Protein AF-A0A520YMY2-F1 (afdb_monomer_lite)

Foldseek 3Di:
DDLVVLVPDDLVVLLVLLVVLVNPPSVVDDSVRSSVSSCCSVVPPPPPPPPDPPPPPVVVVVVVPPDDDDDDDDDDDDDDDDDDDDDDDDDDDDDDDDDDDDDDDDDDDDPDDDPDDDDDDDDDDDDDDDDDDDDDPDPDPPPDPDPDPPPPPDPPVPPPQLDLVVLVVCLVVVVLVVSLVSLVVVCVVVVPDPVSVVVNVVSVVVNVVVVVVVD

Structure (mmCIF, N/CA/C/O backbone):
data_AF-A0A520YMY2-F1
#
_entry.id   AF-A0A520YMY2-F1
#
loop_
_atom_site.group_PDB
_atom_site.id
_atom_site.type_symbol
_atom_site.label_atom_id
_atom_site.label_alt_id
_atom_site.label_comp_id
_atom_site.label_asym_id
_atom_site.label_entity_id
_atom_site.label_seq_id
_atom_site.pdbx_PDB_ins_code
_atom_site.Cartn_x
_atom_site.Cartn_y
_atom_site.Cartn_z
_atom_site.occupancy
_atom_site.B_iso_or_equiv
_atom_site.auth_seq_id
_atom_site.auth_comp_id
_atom_site.auth_asym_id
_atom_site.auth_atom_id
_atom_site.pdbx_PDB_model_num
ATOM 1 N N . MET A 1 1 ? 9.957 -26.707 0.581 1.00 81.94 1 MET A N 1
ATOM 2 C CA . MET A 1 1 ? 11.246 -26.220 1.125 1.00 81.94 1 MET A CA 1
ATOM 3 C C . MET A 1 1 ? 10.980 -24.958 1.937 1.00 81.94 1 MET A C 1
ATOM 5 O O . MET A 1 1 ? 10.188 -24.142 1.475 1.00 81.94 1 MET A O 1
ATOM 9 N N . ASP A 1 2 ? 11.574 -24.811 3.124 1.00 88.75 2 ASP A N 1
ATOM 10 C CA . ASP A 1 2 ? 11.245 -23.709 4.043 1.00 88.75 2 ASP A CA 1
ATOM 11 C C . ASP A 1 2 ? 11.920 -22.392 3.657 1.00 88.75 2 ASP A C 1
ATOM 13 O O . ASP A 1 2 ? 13.110 -22.348 3.341 1.00 88.75 2 ASP A O 1
ATOM 17 N N . LEU A 1 3 ? 11.162 -21.297 3.734 1.00 90.62 3 LEU A N 1
ATOM 18 C CA . LEU A 1 3 ? 11.614 -19.966 3.330 1.00 90.62 3 LEU A CA 1
ATOM 19 C C . LEU A 1 3 ? 12.803 -19.474 4.170 1.00 90.62 3 LEU A C 1
ATOM 21 O O . LEU A 1 3 ? 13.759 -18.924 3.632 1.00 90.62 3 LEU A O 1
ATOM 25 N N . THR A 1 4 ? 12.785 -19.736 5.477 1.00 92.75 4 THR A N 1
ATOM 26 C CA . THR A 1 4 ? 13.877 -19.378 6.394 1.00 92.75 4 THR A CA 1
ATOM 27 C C . THR A 1 4 ? 15.194 -20.038 5.995 1.00 92.75 4 THR A C 1
ATOM 29 O O . THR A 1 4 ? 16.247 -19.413 6.071 1.00 92.75 4 THR A O 1
ATOM 32 N N . ARG A 1 5 ? 15.145 -21.285 5.503 1.00 92.69 5 ARG A N 1
ATOM 33 C CA . ARG A 1 5 ? 16.338 -21.986 5.019 1.00 92.69 5 ARG A CA 1
ATOM 34 C C . ARG A 1 5 ? 16.906 -21.304 3.775 1.00 92.69 5 ARG A C 1
ATOM 36 O O . ARG A 1 5 ? 18.112 -21.122 3.704 1.00 92.69 5 ARG A O 1
ATOM 43 N N . LEU A 1 6 ? 16.050 -20.872 2.847 1.00 94.00 6 LEU A N 1
ATOM 44 C CA . LEU A 1 6 ? 16.469 -20.173 1.626 1.00 94.00 6 LEU A CA 1
ATOM 45 C C . LEU A 1 6 ? 17.126 -18.813 1.910 1.00 94.00 6 LEU A C 1
ATOM 47 O O . LEU A 1 6 ? 18.092 -18.453 1.246 1.00 94.00 6 LEU A O 1
ATOM 51 N N . TYR A 1 7 ? 16.654 -18.072 2.916 1.00 94.12 7 TYR A N 1
ATOM 52 C CA . TYR A 1 7 ? 17.266 -16.791 3.301 1.00 94.12 7 TYR A CA 1
ATOM 53 C C . TYR A 1 7 ? 18.618 -16.928 4.005 1.00 94.12 7 TYR A C 1
ATOM 55 O O . TYR A 1 7 ? 19.399 -15.972 4.000 1.00 94.12 7 TYR A O 1
ATOM 63 N N . ASN A 1 8 ? 18.908 -18.100 4.567 1.00 96.75 8 ASN A N 1
ATOM 64 C CA . ASN A 1 8 ? 20.193 -18.389 5.195 1.00 96.75 8 ASN A CA 1
ATOM 65 C C . ASN A 1 8 ? 21.246 -18.882 4.194 1.00 96.75 8 ASN A C 1
ATOM 67 O O . ASN A 1 8 ? 22.428 -18.869 4.521 1.00 96.75 8 ASN A O 1
ATOM 71 N N . LEU A 1 9 ? 20.836 -19.285 2.986 1.00 95.25 9 LEU A N 1
ATOM 72 C CA . LEU A 1 9 ? 21.757 -19.683 1.926 1.00 95.25 9 LEU A CA 1
ATOM 73 C C . LEU A 1 9 ? 22.407 -18.464 1.268 1.00 95.25 9 LEU A C 1
ATOM 75 O O . LEU A 1 9 ? 21.791 -17.403 1.071 1.00 95.25 9 LEU A O 1
ATOM 79 N N . THR A 1 10 ? 23.666 -18.646 0.893 1.00 97.19 10 THR A N 1
ATOM 80 C CA . THR A 1 10 ? 24.413 -17.708 0.062 1.00 97.19 10 THR A CA 1
ATOM 81 C C . THR A 1 10 ? 23.901 -17.748 -1.383 1.00 97.19 10 THR A C 1
ATOM 83 O O . THR A 1 10 ? 23.257 -18.700 -1.822 1.00 97.19 10 THR A O 1
ATOM 86 N N . THR A 1 11 ? 24.161 -16.691 -2.156 1.00 96.19 11 THR A N 1
ATOM 87 C CA . THR A 1 11 ? 23.771 -16.638 -3.576 1.00 96.19 11 THR A CA 1
ATOM 88 C C . THR A 1 11 ? 24.289 -17.820 -4.413 1.00 96.19 11 THR A C 1
ATOM 90 O O . THR A 1 11 ? 23.487 -18.338 -5.186 1.00 96.19 11 THR A O 1
ATOM 93 N N . PRO A 1 12 ? 25.556 -18.281 -4.305 1.00 97.38 12 PRO A N 1
ATOM 94 C CA . PRO A 1 12 ? 25.999 -19.461 -5.053 1.00 97.38 12 PRO A CA 1
ATOM 95 C C . PRO A 1 12 ? 25.247 -20.737 -4.647 1.00 97.38 12 PRO A C 1
ATOM 97 O O . PRO A 1 12 ? 24.781 -21.452 -5.525 1.00 97.38 12 PRO A O 1
ATOM 100 N N . GLU A 1 13 ? 25.013 -20.968 -3.353 1.00 97.12 13 GLU A N 1
ATOM 101 C CA . GLU A 1 13 ? 24.248 -22.137 -2.882 1.00 97.12 13 GLU A CA 1
ATOM 102 C C . GLU A 1 13 ? 22.791 -22.119 -3.374 1.00 97.12 13 GLU A C 1
ATOM 104 O O . GLU A 1 13 ? 22.209 -23.160 -3.667 1.00 97.12 13 GLU A O 1
ATOM 109 N N . LEU A 1 14 ? 22.186 -20.932 -3.503 1.00 97.50 14 LEU A N 1
ATOM 110 C CA . LEU A 1 14 ? 20.859 -20.792 -4.107 1.00 97.50 14 LEU A CA 1
ATOM 111 C C . LEU A 1 14 ? 20.860 -21.167 -5.593 1.00 97.50 14 LEU A C 1
ATOM 113 O O . LEU A 1 14 ? 19.874 -21.723 -6.065 1.00 97.50 14 LEU A O 1
ATOM 117 N N . ARG A 1 15 ? 21.932 -20.876 -6.336 1.00 97.50 15 ARG A N 1
ATOM 118 C CA . ARG A 1 15 ? 22.035 -21.267 -7.751 1.00 97.50 15 ARG A CA 1
ATOM 119 C C . ARG A 1 15 ? 22.159 -22.775 -7.895 1.00 97.50 15 ARG A C 1
ATOM 121 O O . ARG A 1 15 ? 21.402 -23.348 -8.667 1.00 97.50 15 ARG A O 1
ATOM 128 N N . GLU A 1 16 ? 23.016 -23.405 -7.094 1.00 97.19 16 GLU A N 1
ATOM 129 C CA . GLU A 1 16 ? 23.151 -24.866 -7.061 1.00 97.19 16 GLU A CA 1
ATOM 130 C C . GLU A 1 16 ? 21.811 -25.541 -6.740 1.00 97.19 16 GLU A C 1
ATOM 132 O O . GLU A 1 16 ? 21.407 -26.499 -7.400 1.00 97.19 16 GLU A O 1
ATOM 137 N N . GLU A 1 17 ? 21.070 -25.008 -5.765 1.00 95.56 17 GLU A N 1
ATOM 138 C CA . GLU A 1 17 ? 19.761 -25.548 -5.398 1.00 95.56 17 GLU A CA 1
ATOM 139 C C . GLU A 1 17 ? 18.701 -25.315 -6.489 1.00 95.56 17 GLU A C 1
ATOM 141 O O . GLU A 1 17 ? 17.837 -26.166 -6.705 1.00 95.56 17 GLU A O 1
ATOM 146 N N . ALA A 1 18 ? 18.762 -24.188 -7.199 1.00 96.19 18 ALA A N 1
ATOM 147 C CA . ALA A 1 18 ? 17.887 -23.897 -8.330 1.00 96.19 18 ALA A CA 1
ATOM 148 C C . ALA A 1 18 ? 18.182 -24.820 -9.529 1.00 96.19 18 ALA A C 1
ATOM 150 O O . ALA A 1 18 ? 17.253 -25.408 -10.086 1.00 96.19 18 ALA A O 1
ATOM 151 N N . GLU A 1 19 ? 19.455 -25.035 -9.865 1.00 96.62 19 GLU A N 1
ATOM 152 C CA . GLU A 1 19 ? 19.902 -25.962 -10.915 1.00 96.62 19 GLU A CA 1
ATOM 153 C C . GLU A 1 19 ? 19.510 -27.406 -10.592 1.00 96.62 19 GLU A C 1
ATOM 155 O O . GLU A 1 19 ? 18.984 -28.119 -11.447 1.00 96.62 19 GLU A O 1
ATOM 160 N N . ARG A 1 20 ? 19.644 -27.822 -9.324 1.00 95.69 20 ARG A N 1
ATOM 161 C CA . ARG A 1 20 ? 19.182 -29.134 -8.841 1.00 95.69 20 ARG A CA 1
ATOM 162 C C . ARG A 1 20 ? 17.682 -29.352 -9.065 1.00 95.69 20 ARG A C 1
ATOM 164 O O . ARG A 1 20 ? 17.236 -30.492 -9.189 1.00 95.69 20 ARG A O 1
ATOM 171 N N . LEU A 1 21 ? 16.902 -28.273 -9.099 1.00 94.75 21 LEU A N 1
ATOM 172 C CA . LEU A 1 21 ? 15.460 -28.283 -9.351 1.00 94.75 21 LEU A CA 1
ATOM 173 C C . LEU A 1 21 ? 15.097 -28.056 -10.832 1.00 94.75 21 LEU A C 1
ATOM 175 O O . LEU A 1 21 ? 13.908 -28.063 -11.170 1.00 94.75 21 LEU A O 1
ATOM 179 N N . GLY A 1 22 ? 16.093 -27.897 -11.710 1.00 95.38 22 GLY A N 1
ATOM 180 C CA . GLY A 1 22 ? 15.916 -27.667 -13.144 1.00 95.38 22 GLY A CA 1
ATOM 181 C C . GLY A 1 22 ? 15.490 -26.240 -13.487 1.00 95.38 22 GLY A C 1
ATOM 182 O O . GLY A 1 22 ? 14.675 -26.049 -14.384 1.00 95.38 22 GLY A O 1
ATOM 183 N N . VAL A 1 23 ? 15.952 -25.249 -12.722 1.00 95.19 23 VAL A N 1
ATOM 184 C CA . VAL A 1 23 ? 15.801 -23.830 -13.061 1.00 95.19 23 VAL A CA 1
ATOM 185 C C . VAL A 1 23 ? 17.007 -23.404 -13.895 1.00 95.19 23 VAL A C 1
ATOM 187 O O . VAL A 1 23 ? 18.131 -23.436 -13.399 1.00 95.19 23 VAL A O 1
ATOM 190 N N . ASP A 1 24 ? 16.763 -22.989 -15.136 1.00 95.38 24 ASP A N 1
ATOM 191 C CA . ASP A 1 24 ? 17.789 -22.463 -16.041 1.00 95.38 24 ASP A CA 1
ATOM 192 C C . ASP A 1 24 ? 18.066 -20.964 -15.785 1.00 95.38 24 ASP A C 1
ATOM 194 O O . ASP A 1 24 ? 17.341 -20.294 -15.045 1.00 95.38 24 ASP A O 1
ATOM 198 N N . ASP A 1 25 ? 19.131 -20.424 -16.387 1.00 94.94 25 ASP A N 1
ATOM 199 C CA . ASP A 1 25 ? 19.518 -19.001 -16.329 1.00 94.94 25 ASP A CA 1
ATOM 200 C C . ASP A 1 25 ? 19.742 -18.421 -14.913 1.00 94.94 25 ASP A C 1
ATOM 202 O O . ASP A 1 25 ? 19.597 -17.218 -14.667 1.00 94.94 25 ASP A O 1
ATOM 206 N N . THR A 1 26 ? 20.178 -19.253 -13.963 1.00 96.75 26 THR A N 1
ATOM 207 C CA . THR A 1 26 ? 20.391 -18.879 -12.548 1.00 96.75 26 THR A CA 1
ATOM 208 C C . THR A 1 26 ? 21.383 -17.723 -12.337 1.00 96.75 26 THR A C 1
ATOM 210 O O . THR A 1 26 ? 21.317 -17.008 -11.330 1.00 96.75 26 THR A O 1
ATOM 213 N N . TYR A 1 27 ? 22.296 -17.491 -13.286 1.00 95.94 27 TYR A N 1
ATOM 214 C CA . TYR A 1 27 ? 23.297 -16.421 -13.230 1.00 95.94 27 TYR A CA 1
ATOM 215 C C . TYR A 1 27 ? 22.741 -15.035 -13.564 1.00 95.94 27 TYR A C 1
ATOM 217 O O . TYR A 1 27 ? 23.259 -14.045 -13.044 1.00 95.94 27 TYR A O 1
ATOM 225 N N . ALA A 1 28 ? 21.681 -14.961 -14.370 1.00 96.25 28 ALA A N 1
ATOM 226 C CA . ALA A 1 28 ? 20.996 -13.712 -14.696 1.00 96.25 28 ALA A CA 1
ATOM 227 C C . ALA A 1 28 ? 19.960 -13.316 -13.627 1.00 96.25 28 ALA A C 1
ATOM 229 O O . ALA A 1 28 ? 19.471 -12.186 -13.613 1.00 96.25 28 ALA A O 1
ATOM 230 N N . MET A 1 29 ? 19.625 -14.236 -12.717 1.00 95.81 29 MET A N 1
ATOM 231 C CA . MET A 1 29 ? 18.622 -14.019 -11.681 1.00 95.81 29 MET A CA 1
ATOM 232 C C . MET A 1 29 ? 19.201 -13.328 -10.443 1.00 95.81 29 MET A C 1
ATOM 234 O O . MET A 1 29 ? 20.260 -13.678 -9.916 1.00 95.81 29 MET A O 1
ATOM 238 N N . SER A 1 30 ? 18.442 -12.370 -9.916 1.00 97.12 30 SER A N 1
ATOM 239 C CA . SER A 1 30 ? 18.678 -11.803 -8.590 1.00 97.12 30 SER A CA 1
ATOM 240 C C . SER A 1 30 ? 18.388 -12.831 -7.490 1.00 97.12 30 SER A C 1
ATOM 242 O O . SER A 1 30 ? 17.607 -13.768 -7.663 1.00 97.12 30 SER A O 1
ATOM 244 N N . ARG A 1 31 ? 18.958 -12.623 -6.297 1.00 96.62 31 ARG A N 1
ATOM 245 C CA . ARG A 1 31 ? 18.747 -13.505 -5.134 1.00 96.62 31 ARG A CA 1
ATOM 246 C C . ARG A 1 31 ? 17.262 -13.731 -4.819 1.00 96.62 31 ARG A C 1
ATOM 248 O O . ARG A 1 31 ? 16.862 -14.852 -4.525 1.00 96.62 31 ARG A O 1
ATOM 255 N N . GLY A 1 32 ? 16.443 -12.681 -4.905 1.00 96.19 32 GLY A N 1
ATOM 256 C CA . GLY A 1 32 ? 14.998 -12.782 -4.684 1.00 96.19 32 GLY A CA 1
ATOM 257 C C . GLY A 1 32 ? 14.296 -13.651 -5.732 1.00 96.19 32 GLY A C 1
ATOM 258 O O . GLY A 1 32 ? 13.438 -14.459 -5.379 1.00 96.19 32 GLY A O 1
ATOM 259 N N . GLN A 1 33 ? 14.702 -13.542 -7.001 1.00 96.88 33 GLN A N 1
ATOM 260 C CA . GLN A 1 33 ? 14.179 -14.375 -8.090 1.00 96.88 33 GLN A CA 1
ATOM 261 C C . GLN A 1 33 ? 14.557 -15.849 -7.910 1.00 96.88 33 GLN A C 1
ATOM 263 O O . GLN A 1 33 ? 13.692 -16.705 -8.075 1.00 96.88 33 GLN A O 1
ATOM 268 N N . LEU A 1 34 ? 15.790 -16.144 -7.482 1.00 97.06 34 LEU A N 1
ATOM 269 C CA . LEU A 1 34 ? 16.224 -17.513 -7.175 1.00 97.06 34 LEU A CA 1
ATOM 270 C C . LEU A 1 34 ? 15.380 -18.138 -6.057 1.00 97.06 34 LEU A C 1
ATOM 272 O O . LEU A 1 34 ? 14.842 -19.229 -6.226 1.00 97.06 34 LEU A O 1
ATOM 276 N N . ILE A 1 35 ? 15.183 -17.424 -4.942 1.00 95.94 35 ILE A N 1
ATOM 277 C CA . ILE A 1 35 ? 14.341 -17.893 -3.826 1.00 95.94 35 ILE A CA 1
ATOM 278 C C . ILE A 1 35 ? 12.913 -18.181 -4.308 1.00 95.94 35 ILE A C 1
ATOM 280 O O . ILE A 1 35 ? 12.321 -19.200 -3.943 1.00 95.94 35 ILE A O 1
ATOM 284 N N . HIS A 1 36 ? 12.360 -17.304 -5.147 1.00 94.81 36 HIS A N 1
ATOM 285 C CA . HIS A 1 36 ? 11.023 -17.478 -5.704 1.00 94.81 36 HIS A CA 1
ATOM 286 C C . HIS A 1 36 ? 10.932 -18.692 -6.645 1.00 94.81 36 HIS A C 1
ATOM 288 O O . HIS A 1 36 ? 9.997 -19.489 -6.528 1.00 94.81 36 HIS A O 1
ATOM 294 N N . ALA A 1 37 ? 11.900 -18.865 -7.548 1.00 94.81 37 ALA A N 1
ATOM 295 C CA . ALA A 1 37 ? 11.953 -19.981 -8.491 1.00 94.81 37 ALA A CA 1
ATOM 296 C C . ALA A 1 37 ? 12.087 -21.330 -7.765 1.00 94.81 37 ALA A C 1
ATOM 298 O O . ALA A 1 37 ? 11.287 -22.239 -7.997 1.00 94.81 37 ALA A O 1
ATOM 299 N N . ILE A 1 38 ? 13.011 -21.420 -6.801 1.00 94.69 38 ILE A N 1
ATOM 300 C CA . ILE A 1 38 ? 13.210 -22.604 -5.953 1.00 94.69 38 ILE A CA 1
ATOM 301 C C . ILE A 1 38 ? 11.929 -22.939 -5.194 1.00 94.69 38 ILE A C 1
ATOM 303 O O . ILE A 1 38 ? 11.497 -24.089 -5.184 1.00 94.69 38 ILE A O 1
ATOM 307 N N . ARG A 1 39 ? 11.276 -21.944 -4.581 1.00 93.56 39 ARG A N 1
ATOM 308 C CA . ARG A 1 39 ? 10.027 -22.161 -3.840 1.00 93.56 39 ARG A CA 1
ATOM 309 C C . ARG A 1 39 ? 8.902 -22.657 -4.745 1.00 93.56 39 ARG A C 1
ATOM 311 O O . ARG A 1 39 ? 8.177 -23.566 -4.349 1.00 93.56 39 ARG A O 1
ATOM 318 N N . SER A 1 40 ? 8.769 -22.082 -5.938 1.00 91.38 40 SER A N 1
ATOM 319 C CA . SER A 1 40 ? 7.739 -22.468 -6.910 1.00 91.38 40 SER A CA 1
ATOM 320 C C . SER A 1 40 ? 7.934 -23.914 -7.374 1.00 91.38 40 SER A C 1
ATOM 322 O O . SER A 1 40 ? 6.975 -24.677 -7.450 1.00 91.38 40 SER A O 1
ATOM 324 N N . ARG A 1 41 ? 9.189 -24.322 -7.601 1.00 90.94 41 ARG A N 1
ATOM 325 C CA . ARG A 1 41 ? 9.537 -25.667 -8.070 1.00 90.94 41 ARG A CA 1
ATOM 326 C C . ARG A 1 41 ? 9.503 -26.721 -6.959 1.00 90.94 41 ARG A C 1
ATOM 328 O O . ARG A 1 41 ? 8.938 -27.793 -7.142 1.00 90.94 41 ARG A O 1
ATOM 335 N N . ALA A 1 42 ? 10.030 -26.402 -5.776 1.00 86.75 42 ALA A N 1
ATOM 336 C CA . ALA A 1 42 ? 10.019 -27.282 -4.605 1.00 86.75 42 ALA A CA 1
ATOM 337 C C . ALA A 1 42 ? 8.642 -27.385 -3.926 1.00 86.75 42 ALA A C 1
ATOM 339 O O . ALA A 1 42 ? 8.428 -28.269 -3.098 1.00 86.75 42 ALA A O 1
ATOM 340 N N . GLY A 1 43 ? 7.728 -26.457 -4.222 1.00 77.25 43 GLY A N 1
ATOM 341 C CA . GLY A 1 43 ? 6.353 -26.447 -3.727 1.00 77.25 43 GLY A CA 1
ATOM 342 C C . GLY A 1 43 ? 5.416 -27.415 -4.449 1.00 77.25 43 GLY A C 1
ATOM 343 O O . GLY A 1 43 ? 4.253 -27.490 -4.067 1.00 77.25 43 GLY A O 1
ATOM 344 N N . GLY A 1 44 ? 5.888 -28.139 -5.473 1.00 61.59 44 GLY A N 1
ATOM 345 C CA . GLY A 1 44 ? 5.087 -29.151 -6.164 1.00 61.59 44 GLY A CA 1
ATOM 346 C C . GLY A 1 44 ? 3.830 -28.590 -6.82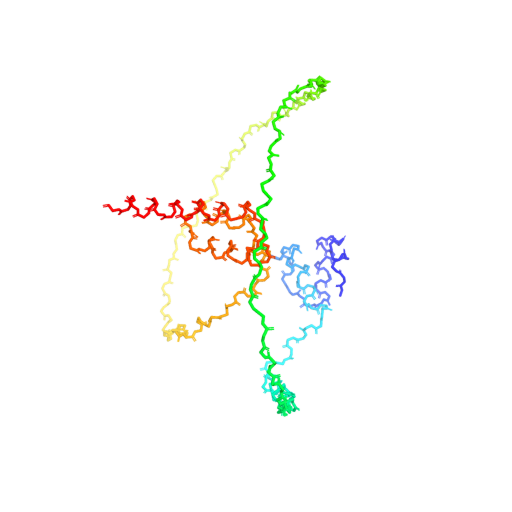6 1.00 61.59 44 GLY A C 1
ATOM 347 O O . GLY A 1 44 ? 2.881 -29.334 -7.055 1.00 61.59 44 GLY A O 1
ATOM 348 N N . GLN A 1 45 ? 3.796 -27.290 -7.141 1.00 53.97 45 GLN A N 1
ATOM 349 C CA . GLN A 1 45 ? 2.768 -26.761 -8.024 1.00 53.97 45 GLN A CA 1
ATOM 350 C C . GLN A 1 45 ? 3.184 -27.106 -9.454 1.00 53.97 45 GLN A C 1
ATOM 352 O O . GLN A 1 45 ? 3.611 -26.254 -10.229 1.00 53.97 45 GLN A O 1
ATOM 357 N N . GLU A 1 46 ? 3.118 -28.402 -9.764 1.00 50.69 46 GLU A N 1
ATOM 358 C CA . GLU A 1 46 ? 3.035 -28.882 -11.130 1.00 50.69 46 GLU A CA 1
ATOM 359 C C . GLU A 1 46 ? 1.952 -28.049 -11.813 1.00 50.69 46 GLU A C 1
ATOM 361 O O . GLU A 1 46 ? 0.758 -28.154 -11.537 1.00 50.69 46 GLU A O 1
ATOM 366 N N . THR A 1 47 ? 2.372 -27.184 -12.724 1.00 52.44 47 THR A N 1
ATOM 367 C CA . THR A 1 47 ? 1.507 -26.620 -13.752 1.00 52.44 47 THR A CA 1
ATOM 368 C C . THR A 1 47 ? 1.183 -27.687 -14.804 1.00 52.44 47 THR A C 1
ATOM 370 O O . THR A 1 47 ? 1.088 -27.373 -15.986 1.00 52.44 47 THR A O 1
ATOM 373 N N . ASP A 1 48 ? 1.017 -28.946 -14.393 1.00 45.91 48 ASP A N 1
ATOM 374 C CA . ASP A 1 48 ? 0.400 -29.989 -15.195 1.00 45.91 48 ASP A CA 1
ATOM 375 C C . ASP A 1 48 ? -1.108 -29.890 -14.993 1.00 45.91 48 ASP A C 1
ATOM 377 O O . ASP A 1 48 ? -1.657 -30.207 -13.940 1.00 45.91 48 ASP A O 1
ATOM 381 N N . GLY A 1 49 ? -1.801 -29.393 -16.014 1.00 47.28 49 GLY A N 1
ATOM 382 C CA . GLY A 1 49 ? -3.259 -29.433 -16.036 1.00 47.28 49 GLY A CA 1
ATOM 383 C C . GLY A 1 49 ? -3.940 -28.165 -16.519 1.00 47.28 49 GLY A C 1
ATOM 384 O O . GLY A 1 49 ? -4.937 -27.737 -15.936 1.00 47.28 49 GLY A O 1
ATOM 385 N N . PHE A 1 50 ? -3.506 -27.627 -17.659 1.00 49.31 50 PHE A N 1
ATOM 386 C CA . PHE A 1 50 ? -4.285 -26.674 -18.464 1.00 49.31 50 PHE A CA 1
ATOM 387 C C . PHE A 1 50 ? -5.653 -27.241 -18.949 1.00 49.31 50 PHE A C 1
ATOM 389 O O . PHE A 1 50 ? -6.360 -26.579 -19.700 1.00 49.31 50 PHE A O 1
ATOM 396 N N . LEU A 1 51 ? -6.075 -28.436 -18.498 1.00 51.97 51 LEU A N 1
ATOM 397 C CA . LEU A 1 51 ? -7.351 -29.093 -18.829 1.00 51.97 51 LEU A CA 1
ATOM 398 C C . LEU A 1 51 ? -8.245 -29.479 -17.622 1.00 51.97 51 LEU A C 1
ATOM 400 O O . LEU A 1 51 ? -9.268 -30.128 -17.813 1.00 51.97 51 LEU A O 1
ATOM 404 N N . GLY A 1 52 ? -7.928 -29.089 -16.379 1.00 43.66 52 GLY A N 1
ATOM 405 C CA . GLY A 1 52 ? -8.691 -29.534 -15.189 1.00 43.66 52 GLY A CA 1
ATOM 406 C C . GLY A 1 52 ? -9.841 -28.628 -14.709 1.00 43.66 52 GLY A C 1
ATOM 407 O O . GLY A 1 52 ? -10.624 -29.019 -13.844 1.00 43.66 52 GLY A O 1
ATOM 408 N N . LYS A 1 53 ? -9.971 -27.400 -15.227 1.00 52.78 53 LYS A N 1
ATOM 409 C CA . LYS A 1 53 ? -10.797 -26.345 -14.594 1.00 52.78 53 LYS A CA 1
ATOM 410 C C . LYS A 1 53 ? -12.301 -26.363 -14.905 1.00 52.78 53 LYS A C 1
ATOM 412 O O . LYS A 1 53 ? -13.010 -25.483 -14.428 1.00 52.78 53 LYS A O 1
ATOM 417 N N . VAL A 1 54 ? -12.827 -27.348 -15.635 1.00 51.62 54 VAL A N 1
ATOM 418 C CA . VAL A 1 54 ? -14.253 -27.333 -16.035 1.00 51.62 54 VAL A CA 1
ATOM 419 C C . VAL A 1 54 ? -15.166 -28.166 -15.117 1.00 51.62 54 VAL A C 1
ATOM 421 O O . VAL A 1 54 ? -16.362 -27.904 -15.063 1.00 51.62 54 VAL A O 1
ATOM 424 N N . LEU A 1 55 ? -14.648 -29.094 -14.300 1.00 51.75 55 LEU A N 1
ATOM 425 C CA . LEU A 1 55 ? -15.500 -29.944 -13.439 1.00 51.75 55 LEU A CA 1
ATOM 426 C C . LEU A 1 55 ? -15.610 -29.508 -11.962 1.00 51.75 55 LEU A C 1
ATOM 428 O O . LEU A 1 55 ? -16.281 -30.173 -11.175 1.00 51.75 55 LEU A O 1
ATOM 432 N N . GLY A 1 56 ? -15.009 -28.383 -11.564 1.00 46.75 56 GLY A N 1
ATOM 433 C CA . GLY A 1 56 ? -15.030 -27.919 -10.165 1.00 46.75 56 GLY A CA 1
ATOM 434 C C . GLY A 1 56 ? -16.311 -27.194 -9.725 1.00 46.75 56 GLY A C 1
ATOM 435 O O . GLY A 1 56 ? -16.630 -27.180 -8.538 1.00 46.75 56 GLY A O 1
ATOM 436 N N . PHE A 1 57 ? -17.075 -26.612 -10.655 1.00 53.19 57 PHE A N 1
ATOM 437 C CA . PHE A 1 57 ? -18.221 -25.755 -10.311 1.00 53.19 57 PHE A CA 1
ATOM 438 C C . PHE A 1 57 ? -19.525 -26.523 -10.047 1.00 53.19 57 PHE A C 1
ATOM 440 O O . PHE A 1 57 ? -20.356 -26.072 -9.258 1.00 53.19 57 PHE A O 1
ATOM 447 N N . ALA A 1 58 ? -19.699 -27.715 -10.628 1.00 52.69 58 ALA A N 1
ATOM 448 C CA . ALA A 1 58 ? -20.934 -28.489 -10.473 1.00 52.69 58 ALA A CA 1
ATOM 449 C C . ALA A 1 58 ? -21.148 -29.012 -9.038 1.00 52.69 58 ALA A C 1
ATOM 451 O O . ALA A 1 58 ? -22.284 -29.176 -8.595 1.00 52.69 58 ALA A O 1
ATOM 452 N N . LYS A 1 59 ? -20.070 -29.232 -8.273 1.00 48.06 59 LYS A N 1
ATOM 453 C CA . LYS A 1 59 ? -20.168 -29.786 -6.914 1.00 48.06 59 LYS A CA 1
ATOM 454 C C . LYS A 1 59 ? -20.553 -28.744 -5.853 1.00 48.06 59 LYS A C 1
ATOM 456 O O . LYS A 1 59 ? -21.073 -29.124 -4.808 1.00 48.06 59 LYS A O 1
ATOM 461 N N . TRP A 1 60 ? -20.346 -27.448 -6.110 1.00 55.78 60 TRP A N 1
ATOM 462 C CA . TRP A 1 60 ? -20.754 -26.388 -5.174 1.00 55.78 60 TRP A CA 1
ATOM 463 C C . TRP A 1 60 ? -22.251 -26.064 -5.300 1.00 55.78 60 TRP A C 1
ATOM 465 O O . TRP A 1 60 ? -22.941 -25.927 -4.292 1.00 55.78 60 TRP A O 1
ATOM 475 N N . ALA A 1 61 ? -22.790 -26.057 -6.525 1.00 52.69 61 ALA A N 1
ATOM 476 C CA . ALA A 1 61 ? -24.200 -25.742 -6.773 1.00 52.69 61 ALA A CA 1
ATOM 477 C C . ALA A 1 61 ? -25.178 -26.778 -6.183 1.00 52.69 61 ALA A C 1
ATOM 479 O O . ALA A 1 61 ? -26.253 -26.409 -5.719 1.00 52.69 61 ALA A O 1
ATOM 480 N N . LEU A 1 62 ? -24.800 -28.062 -6.122 1.00 50.16 62 LEU A N 1
ATOM 481 C CA . LEU A 1 62 ? -25.672 -29.105 -5.567 1.00 50.16 62 LEU A CA 1
ATOM 482 C C . LEU A 1 62 ? -25.774 -29.056 -4.030 1.00 50.16 62 LEU A C 1
ATOM 484 O O . LEU A 1 62 ? -26.717 -29.597 -3.460 1.00 50.16 62 LEU A O 1
ATOM 488 N N . LYS A 1 63 ? -24.834 -28.385 -3.348 1.00 49.94 63 LYS A N 1
ATOM 489 C CA . LYS A 1 63 ? -24.842 -28.257 -1.882 1.00 49.94 63 LYS A CA 1
ATOM 490 C C . LYS A 1 63 ? -25.652 -27.051 -1.388 1.00 49.94 63 LYS A C 1
ATOM 492 O O . LYS A 1 63 ? -26.132 -27.081 -0.263 1.00 49.94 63 LYS A O 1
ATOM 497 N N . ALA A 1 64 ? -25.866 -26.038 -2.232 1.00 53.41 64 ALA A N 1
ATOM 498 C CA . ALA A 1 64 ? -26.680 -24.864 -1.898 1.00 53.41 64 ALA A CA 1
ATOM 499 C C . ALA A 1 64 ? -28.198 -25.093 -2.055 1.00 53.41 64 ALA A C 1
ATOM 501 O O . ALA A 1 64 ? -28.990 -24.308 -1.549 1.00 53.41 64 ALA A O 1
ATOM 502 N N . ALA A 1 65 ? -28.618 -26.168 -2.731 1.00 52.62 65 ALA A N 1
ATOM 503 C CA . ALA A 1 65 ? -30.033 -26.457 -2.983 1.00 52.62 65 ALA A CA 1
ATOM 504 C C . ALA A 1 65 ? -30.716 -27.322 -1.899 1.00 52.62 65 ALA A C 1
ATOM 506 O O . ALA A 1 65 ? -31.895 -27.631 -2.042 1.00 52.62 65 ALA A O 1
ATOM 507 N N . GLN A 1 66 ? -30.009 -27.736 -0.834 1.00 51.25 66 GLN A N 1
ATOM 508 C CA . GLN A 1 66 ? -30.592 -28.556 0.246 1.00 51.25 66 GLN A CA 1
ATOM 509 C C . GLN A 1 66 ? -30.984 -27.795 1.524 1.00 51.25 66 GLN A C 1
ATOM 511 O O . GLN A 1 66 ? -31.620 -28.392 2.390 1.00 51.25 66 GLN A O 1
ATOM 516 N N . GLU A 1 67 ? -30.693 -26.500 1.651 1.00 45.50 67 GLU A N 1
ATOM 517 C CA . GLU A 1 67 ? -31.214 -25.692 2.764 1.00 45.50 67 GLU A CA 1
ATOM 518 C C . GLU A 1 67 ? -32.472 -24.930 2.330 1.00 45.50 67 GLU A C 1
ATOM 520 O O . GLU A 1 67 ? -32.445 -23.735 2.041 1.00 45.50 67 GLU A O 1
ATOM 525 N N . GLU A 1 68 ? -33.602 -25.642 2.270 1.00 42.69 68 GLU A N 1
ATOM 526 C CA . GLU A 1 68 ? -34.914 -24.995 2.210 1.00 42.69 68 GLU A CA 1
ATOM 527 C C . GLU A 1 68 ? -35.370 -24.496 3.602 1.00 42.69 68 GLU A C 1
ATOM 529 O O . GLU A 1 68 ? -35.285 -25.229 4.594 1.00 42.69 68 GLU A O 1
ATOM 534 N N . PRO A 1 69 ? -35.939 -23.277 3.684 1.00 47.44 69 PRO A N 1
ATOM 535 C CA . PRO A 1 69 ? -36.483 -22.684 4.901 1.00 47.44 69 PRO A CA 1
ATOM 536 C C . PRO A 1 69 ? -37.915 -23.173 5.178 1.00 47.44 69 PRO A C 1
ATOM 538 O O . PRO A 1 69 ? -38.849 -22.922 4.411 1.00 47.44 69 PRO A O 1
ATOM 541 N N . ARG A 1 70 ? -38.145 -23.814 6.331 1.00 46.88 70 ARG A N 1
ATOM 542 C CA . ARG A 1 70 ? -39.508 -24.103 6.807 1.00 46.88 70 ARG A CA 1
ATOM 543 C C . ARG A 1 70 ? -40.159 -22.864 7.437 1.00 46.88 70 ARG A C 1
ATOM 545 O O . ARG A 1 70 ? -39.839 -22.450 8.543 1.00 46.88 70 ARG A O 1
ATOM 552 N N . LYS A 1 71 ? -41.099 -22.319 6.666 1.00 42.06 71 LYS A N 1
ATOM 553 C CA . LYS A 1 71 ? -42.312 -21.546 6.996 1.00 42.06 71 LYS A CA 1
ATOM 554 C C . LYS A 1 71 ? -42.798 -21.534 8.466 1.00 42.06 71 LYS A C 1
ATOM 556 O O . LYS A 1 71 ? -43.160 -22.563 9.020 1.00 42.06 71 LYS A O 1
ATOM 561 N N . THR A 1 72 ? -42.951 -20.301 8.968 1.00 42.34 72 THR A N 1
ATOM 562 C CA . THR A 1 72 ? -44.132 -19.693 9.634 1.00 42.34 72 THR A CA 1
ATOM 563 C C . THR A 1 72 ? -44.846 -20.411 10.790 1.00 42.34 72 THR A C 1
ATOM 565 O O . THR A 1 72 ? -45.583 -21.364 10.560 1.00 42.34 72 THR A O 1
ATOM 568 N N . THR A 1 73 ? -44.876 -19.754 11.959 1.00 46.47 73 THR A N 1
ATOM 569 C CA . THR A 1 73 ? -46.117 -19.622 12.751 1.00 46.47 73 THR A CA 1
ATOM 570 C C . THR A 1 73 ? -46.158 -18.296 13.510 1.00 46.47 73 THR A C 1
ATOM 572 O O . THR A 1 73 ? -45.164 -17.842 14.066 1.00 46.47 73 THR A O 1
ATOM 575 N N . ALA A 1 74 ? -47.334 -17.678 13.474 1.00 49.84 74 ALA A N 1
ATOM 576 C CA . ALA A 1 74 ? -47.694 -16.379 14.013 1.00 49.84 74 ALA A CA 1
ATOM 577 C C . ALA A 1 74 ? -47.847 -16.350 15.550 1.00 49.84 74 ALA A C 1
ATOM 579 O O . ALA A 1 74 ? -48.303 -17.314 16.159 1.00 49.84 74 ALA A O 1
ATOM 580 N N . SER A 1 75 ? -47.572 -15.191 16.155 1.00 40.91 75 SER A N 1
ATOM 581 C CA . SER A 1 75 ? -48.173 -14.697 17.412 1.00 40.91 75 SER A CA 1
ATOM 582 C C . SER A 1 75 ? -47.965 -13.178 17.454 1.00 40.91 75 SER A C 1
ATOM 584 O O . SER A 1 75 ? -46.839 -12.708 17.518 1.00 40.91 75 SER A O 1
ATOM 586 N N . ARG A 1 76 ? -48.965 -12.383 17.055 1.00 40.09 76 ARG A N 1
ATOM 587 C CA . ARG A 1 76 ? -49.999 -11.752 17.904 1.00 40.09 76 ARG A CA 1
ATOM 58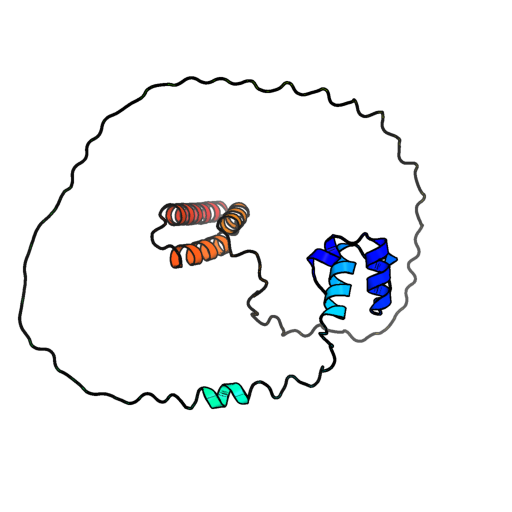8 C C . ARG A 1 76 ? -49.398 -10.837 18.994 1.00 40.09 76 ARG A C 1
ATOM 590 O O . ARG A 1 76 ? -48.934 -11.359 20.002 1.00 40.09 76 ARG A O 1
ATOM 597 N N . PRO A 1 77 ? -49.462 -9.498 18.842 1.00 54.59 77 PRO A N 1
ATOM 598 C CA . PRO A 1 77 ? -49.088 -8.564 19.902 1.00 54.59 77 PRO A CA 1
ATOM 599 C C . PRO A 1 77 ? -50.274 -8.294 20.852 1.00 54.59 77 PRO A C 1
ATOM 601 O O . PRO A 1 77 ? -51.422 -8.262 20.391 1.00 54.59 77 PRO A O 1
ATOM 604 N N . PRO A 1 78 ? -50.048 -8.072 22.160 1.00 63.31 78 PRO A N 1
ATOM 605 C CA . PRO A 1 78 ? -51.035 -7.442 23.029 1.00 63.31 78 PRO A CA 1
ATOM 606 C C . PRO A 1 78 ? -50.941 -5.902 22.962 1.00 63.31 78 PRO A C 1
ATOM 608 O O . PRO A 1 78 ? -49.848 -5.363 22.770 1.00 63.31 78 PRO A O 1
ATOM 611 N N . PRO A 1 79 ? -52.063 -5.177 23.124 1.00 55.84 79 PRO A N 1
ATOM 612 C CA . PRO A 1 79 ? -52.079 -3.724 23.207 1.00 55.84 79 PRO A CA 1
ATOM 613 C C . PRO A 1 79 ? -51.946 -3.256 24.664 1.00 55.84 79 PRO A C 1
ATOM 615 O O . PRO A 1 79 ? -52.551 -3.839 25.561 1.00 55.84 79 PRO A O 1
ATOM 618 N N . GLY A 1 80 ? -51.237 -2.147 24.874 1.00 46.69 80 GLY A N 1
ATOM 619 C CA . GLY A 1 80 ? -51.409 -1.315 26.068 1.00 46.69 80 GLY A CA 1
ATOM 620 C C . GLY A 1 80 ? -50.117 -0.927 26.775 1.00 46.69 80 GLY A C 1
ATOM 621 O O . GLY A 1 80 ? -49.654 -1.674 27.625 1.00 46.69 80 GLY A O 1
ATOM 622 N N . GLN A 1 81 ? -49.602 0.267 26.458 1.00 46.47 81 GLN A N 1
ATOM 623 C CA . GLN A 1 81 ? -49.109 1.274 27.418 1.00 46.47 81 GLN A CA 1
ATOM 624 C C . GLN A 1 81 ? -48.548 2.502 26.670 1.00 46.47 81 GLN A C 1
ATOM 626 O O . GLN A 1 81 ? -47.627 2.358 25.868 1.00 46.47 81 GLN A O 1
ATOM 631 N N . PRO A 1 82 ? -49.072 3.714 26.917 1.00 55.78 82 PRO A N 1
ATOM 632 C CA . PRO A 1 82 ? -48.344 4.972 26.752 1.00 55.78 82 PRO A CA 1
ATOM 633 C C . PRO A 1 82 ? -48.043 5.587 28.149 1.00 55.78 82 PRO A C 1
ATOM 635 O O . PRO A 1 82 ? -48.482 5.036 29.157 1.00 55.78 82 PRO A O 1
ATOM 638 N N . PRO A 1 83 ? -47.417 6.772 28.247 1.00 56.72 83 PRO A N 1
ATOM 639 C CA . PRO A 1 83 ? -45.984 7.045 28.129 1.00 56.72 83 PRO A CA 1
ATOM 640 C C . PRO A 1 83 ? -45.389 7.612 29.448 1.00 56.72 83 PRO A C 1
ATOM 642 O O . PRO A 1 83 ? -46.041 8.397 30.126 1.00 56.72 83 PRO A O 1
ATOM 645 N N . GLU A 1 84 ? -44.123 7.330 29.763 1.00 44.91 84 GLU A N 1
ATOM 646 C CA . GLU A 1 84 ? -43.334 8.086 30.763 1.00 44.91 84 GLU A CA 1
ATOM 647 C C . GLU A 1 84 ? -42.047 8.545 30.054 1.00 44.91 84 GLU A C 1
ATOM 649 O O . GLU A 1 84 ? -41.326 7.722 29.497 1.00 44.91 84 GLU A O 1
ATOM 654 N N . GLN A 1 85 ? -41.806 9.827 29.752 1.00 51.06 85 GLN A N 1
ATOM 655 C CA . GLN A 1 85 ? -41.522 10.961 30.646 1.00 51.06 85 GLN A CA 1
ATOM 656 C C . GLN A 1 85 ? -40.565 10.609 31.794 1.00 51.06 85 GLN A C 1
ATOM 658 O O . GLN A 1 85 ? -40.949 9.978 32.765 1.00 51.06 85 GLN A O 1
ATOM 663 N N . GLY A 1 86 ? -39.318 11.064 31.666 1.00 45.03 86 GLY A N 1
ATOM 664 C CA . GLY A 1 86 ? -38.254 10.923 32.662 1.00 45.03 86 GLY A CA 1
ATOM 665 C C . GLY A 1 86 ? -36.922 11.323 32.030 1.00 45.03 86 GLY A C 1
ATOM 666 O O . GLY A 1 86 ? -36.229 10.502 31.449 1.00 45.03 86 GLY A O 1
ATOM 667 N N . GLU A 1 87 ? -36.709 12.616 31.809 1.00 45.19 87 GLU A N 1
ATOM 668 C CA . GLU A 1 87 ? -35.875 13.465 32.670 1.00 45.19 87 GLU A CA 1
ATOM 669 C C . GLU A 1 87 ? -34.401 13.526 32.245 1.00 45.19 87 GLU A C 1
ATOM 671 O O . GLU A 1 87 ? -33.636 12.565 32.240 1.00 45.19 87 GLU A O 1
ATOM 676 N N . ALA A 1 88 ? -34.032 14.756 31.903 1.00 50.09 88 ALA A N 1
ATOM 677 C CA . ALA A 1 88 ? -32.694 15.275 31.749 1.00 50.09 88 ALA A CA 1
ATOM 678 C C . ALA A 1 88 ? -31.724 14.814 32.850 1.00 50.09 88 ALA A C 1
ATOM 680 O O . ALA A 1 88 ? -31.944 15.060 34.034 1.00 50.09 88 ALA A O 1
ATOM 681 N N . LYS A 1 89 ? -30.551 14.322 32.441 1.00 52.38 89 LYS A N 1
ATOM 682 C CA . LYS A 1 89 ? -29.324 14.465 33.232 1.00 52.38 89 LYS A CA 1
ATOM 683 C C . LYS A 1 89 ? -28.247 15.171 32.421 1.00 52.38 89 LYS A C 1
ATOM 685 O O . LYS A 1 89 ? -27.382 14.581 31.788 1.00 52.38 89 LYS A O 1
ATOM 690 N N . ARG A 1 90 ? -28.367 16.495 32.495 1.00 48.47 90 ARG A N 1
ATOM 691 C CA . ARG A 1 90 ? -27.293 17.485 32.522 1.00 48.47 90 ARG A CA 1
ATOM 692 C C . ARG A 1 90 ? -26.172 16.982 33.442 1.00 48.47 90 ARG A C 1
ATOM 694 O O . ARG A 1 90 ? -26.386 16.888 34.647 1.00 48.47 90 ARG A O 1
ATOM 701 N N . PHE A 1 91 ? -25.007 16.660 32.889 1.00 50.56 91 PHE A N 1
ATOM 702 C CA . PHE A 1 91 ? -23.776 16.566 33.671 1.00 50.56 91 PHE A CA 1
ATOM 703 C C . PHE A 1 91 ? -22.897 17.755 33.312 1.00 50.56 91 PHE A C 1
ATOM 705 O O . PHE A 1 91 ? -22.466 17.922 32.171 1.00 50.56 91 PHE A O 1
ATOM 712 N N . GLU A 1 92 ? -22.739 18.629 34.299 1.00 47.56 92 GLU A N 1
ATOM 713 C CA . GLU A 1 92 ? -21.885 19.799 34.244 1.00 47.56 92 GLU A CA 1
ATOM 714 C C . GLU A 1 92 ? -20.414 19.436 34.498 1.00 47.56 92 GLU A C 1
ATOM 716 O O . GLU A 1 92 ? -20.073 18.481 35.192 1.00 47.56 92 GLU A O 1
ATOM 721 N N . ARG A 1 93 ? -19.581 20.275 33.884 1.00 54.88 93 ARG A N 1
ATOM 722 C CA . ARG A 1 93 ? -18.135 20.508 33.990 1.00 54.88 93 ARG A CA 1
ATOM 723 C C . ARG A 1 93 ? -17.631 20.671 35.449 1.00 54.88 93 ARG A C 1
ATOM 725 O O . ARG A 1 93 ? -18.384 21.147 36.291 1.00 54.88 93 ARG A O 1
ATOM 732 N N . PRO A 1 94 ? -16.353 20.352 35.734 1.00 55.25 94 PRO A N 1
ATOM 733 C CA . PRO A 1 94 ? -15.313 21.375 36.024 1.00 55.25 94 PRO A CA 1
ATOM 734 C C . PRO A 1 94 ? -14.021 21.051 35.222 1.00 55.25 94 PRO A C 1
ATOM 736 O O . PRO A 1 94 ? -13.642 19.893 35.124 1.00 55.25 94 PRO A O 1
ATOM 739 N N . ALA A 1 95 ? -13.411 21.912 34.397 1.00 51.81 95 ALA A N 1
ATOM 740 C CA . ALA A 1 95 ? -12.656 23.144 34.673 1.00 51.81 95 ALA A CA 1
ATOM 741 C C . ALA A 1 95 ? -11.554 23.015 35.747 1.00 51.81 95 ALA A C 1
ATOM 743 O O . ALA A 1 95 ? -11.849 22.618 3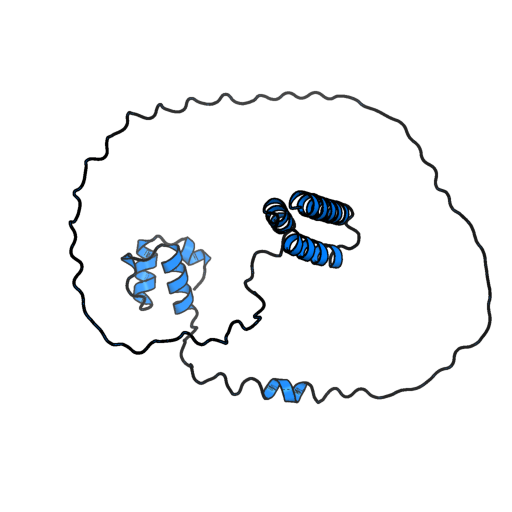6.865 1.00 51.81 95 ALA A O 1
ATOM 744 N N . GLU A 1 96 ? -10.353 23.498 35.372 1.00 39.47 96 GLU A N 1
ATOM 745 C CA . GLU A 1 96 ? -9.244 24.014 36.215 1.00 39.47 96 GLU A CA 1
ATOM 746 C C . GLU A 1 96 ? -8.053 23.044 36.458 1.00 39.47 96 GLU A C 1
ATOM 748 O O . GLU A 1 96 ? -8.163 22.105 37.233 1.00 39.47 96 GLU A O 1
ATOM 753 N N . ALA A 1 97 ? -6.976 23.060 35.648 1.00 53.62 97 ALA A N 1
ATOM 754 C CA . ALA A 1 97 ? -5.788 23.959 35.592 1.00 53.62 97 ALA A CA 1
ATOM 755 C C . ALA A 1 97 ? -4.559 23.386 36.390 1.00 53.62 97 ALA A C 1
ATOM 757 O O . ALA A 1 97 ? -4.664 22.265 36.874 1.00 53.62 97 ALA A O 1
ATOM 758 N N . PRO A 1 98 ? -3.343 23.991 36.395 1.00 61.88 98 PRO A N 1
ATOM 759 C CA . PRO A 1 98 ? -2.185 23.504 35.617 1.00 61.88 98 PRO A CA 1
ATOM 760 C C . PRO A 1 98 ? -0.885 23.175 36.415 1.00 61.88 98 PRO A C 1
ATOM 762 O O . PRO A 1 98 ? -0.681 23.704 37.499 1.00 61.88 98 PRO A O 1
ATOM 765 N N . LEU A 1 99 ? 0.032 22.418 35.767 1.00 53.69 99 LEU A N 1
ATOM 766 C CA . LEU A 1 99 ? 1.516 22.316 35.938 1.00 53.69 99 LEU A CA 1
ATOM 767 C C . LEU A 1 99 ? 2.092 21.810 37.298 1.00 53.69 99 LEU A C 1
ATOM 769 O O . LEU A 1 99 ? 1.566 22.138 38.355 1.00 53.69 99 LEU A O 1
ATOM 773 N N . PRO A 1 100 ? 3.196 21.014 37.299 1.00 56.28 100 PRO A N 1
ATOM 774 C CA . PRO A 1 100 ? 4.546 21.577 37.149 1.00 56.28 100 PRO A CA 1
ATOM 775 C C . PRO A 1 100 ? 5.555 20.771 36.302 1.00 56.28 100 PRO A C 1
ATOM 777 O O . PRO A 1 100 ? 5.520 19.552 36.168 1.00 56.28 100 PRO A O 1
ATOM 780 N N . THR A 1 101 ? 6.504 21.551 35.792 1.00 52.47 101 THR A N 1
ATOM 781 C CA . THR A 1 101 ? 7.830 21.267 35.234 1.00 52.47 101 THR A CA 1
ATOM 782 C C . THR A 1 101 ? 8.659 20.205 35.971 1.00 52.47 101 THR A C 1
ATOM 784 O O . THR A 1 101 ? 8.935 20.357 37.157 1.00 52.47 101 THR A O 1
ATOM 787 N N . VAL A 1 102 ? 9.204 19.244 35.216 1.00 50.88 102 VAL A N 1
ATOM 788 C CA . VAL A 1 102 ? 10.479 18.534 35.465 1.00 50.88 102 VAL A CA 1
ATOM 789 C C . VAL A 1 102 ? 11.046 18.258 34.058 1.00 50.88 102 VAL A C 1
ATOM 791 O O . VAL A 1 102 ? 10.365 17.648 33.247 1.00 50.88 102 VAL A O 1
ATOM 794 N N . GLY A 1 103 ? 12.177 18.786 33.590 1.00 47.66 103 GLY A N 1
ATOM 795 C CA . GLY A 1 103 ? 13.454 18.960 34.271 1.00 47.66 103 GLY A CA 1
ATOM 796 C C . GLY A 1 103 ? 14.321 17.728 34.000 1.00 47.66 103 GLY A C 1
ATOM 797 O O . GLY A 1 103 ? 14.405 16.854 34.850 1.00 47.66 103 GLY A O 1
ATOM 798 N N . GLY A 1 104 ? 14.929 17.621 32.815 1.00 45.03 104 GLY A N 1
ATOM 799 C CA . GLY A 1 104 ? 15.740 16.448 32.475 1.00 45.03 104 GLY A CA 1
ATOM 800 C C . GLY A 1 104 ? 16.440 16.573 31.133 1.00 45.03 104 GLY A C 1
ATOM 801 O O . GLY A 1 104 ? 16.052 15.930 30.165 1.00 45.03 104 GLY A O 1
ATOM 802 N N . GLY A 1 105 ? 17.463 17.426 31.076 1.00 49.25 105 GLY A N 1
ATOM 803 C CA . GLY A 1 105 ? 18.441 17.375 30.000 1.00 49.25 105 GLY A CA 1
ATOM 804 C C . GLY A 1 105 ? 19.256 16.091 30.104 1.00 49.25 105 GLY A C 1
ATOM 805 O O . GLY A 1 105 ? 19.775 15.781 31.173 1.00 49.25 105 GLY A O 1
ATOM 806 N N . VAL A 1 106 ? 19.396 15.378 28.991 1.00 46.38 106 VAL A N 1
ATOM 807 C CA . VAL A 1 106 ? 20.501 14.444 28.781 1.00 46.38 106 VAL A CA 1
ATOM 808 C C . VAL A 1 106 ? 20.967 14.603 27.339 1.00 46.38 106 VAL A C 1
ATOM 810 O O . VAL A 1 106 ? 20.255 14.286 26.393 1.00 46.38 106 VAL A O 1
ATOM 813 N N . SER A 1 107 ? 22.154 15.192 27.244 1.00 50.16 107 SER A N 1
ATOM 814 C CA . SER A 1 107 ? 23.205 15.024 26.246 1.00 50.16 107 SER A CA 1
ATOM 815 C C . SER A 1 107 ? 22.821 14.445 24.885 1.00 50.16 107 SER A C 1
ATOM 817 O O . SER A 1 107 ? 22.659 13.238 24.716 1.00 50.16 107 SER A O 1
ATOM 819 N N . ALA A 1 108 ? 22.839 15.324 23.886 1.00 46.53 108 ALA A N 1
ATOM 820 C CA . ALA A 1 108 ? 23.128 14.939 22.515 1.00 46.53 108 ALA A CA 1
ATOM 821 C C . ALA A 1 108 ? 24.585 14.433 22.435 1.00 46.53 108 ALA A C 1
ATOM 823 O O . ALA A 1 108 ? 25.486 15.155 22.870 1.00 46.53 108 ALA A O 1
ATOM 824 N N . PRO A 1 109 ? 24.846 13.221 21.917 1.00 60.03 109 PRO A N 1
ATOM 825 C CA . PRO A 1 109 ? 26.196 12.830 21.549 1.00 60.03 109 PRO A CA 1
ATOM 826 C C . PRO A 1 109 ? 26.638 13.617 20.310 1.00 60.03 109 PRO A C 1
ATOM 828 O O . PRO A 1 109 ? 25.879 13.805 19.357 1.00 60.03 109 PRO A O 1
ATOM 831 N N . GLU A 1 110 ? 27.877 14.093 20.367 1.00 51.69 110 GLU A N 1
ATOM 832 C CA . GLU A 1 110 ? 28.581 14.789 19.297 1.00 51.69 110 GLU A CA 1
ATOM 833 C C . GLU A 1 110 ? 28.580 13.959 17.998 1.00 51.69 110 GLU A C 1
ATOM 835 O O . GLU A 1 110 ? 28.792 12.741 18.047 1.00 51.69 110 GLU A O 1
ATOM 840 N N . PRO A 1 111 ? 28.366 14.576 16.822 1.00 60.34 111 PRO A N 1
ATOM 841 C CA . PRO A 1 111 ? 28.565 13.890 15.558 1.00 60.34 111 PRO A CA 1
ATOM 842 C C . PRO A 1 111 ? 30.061 13.622 15.376 1.00 60.34 111 PRO A C 1
ATOM 844 O O . PRO A 1 111 ? 30.860 14.533 15.168 1.00 60.34 111 PRO A O 1
ATOM 847 N N . VAL A 1 112 ? 30.432 12.346 15.458 1.00 54.69 112 VAL A N 1
ATOM 848 C CA . VAL A 1 112 ? 31.750 11.860 15.056 1.00 54.69 112 VAL A CA 1
ATOM 849 C C . VAL A 1 112 ? 31.955 12.218 13.587 1.00 54.69 112 VAL A C 1
ATOM 851 O O . VAL A 1 112 ? 31.127 11.894 12.734 1.00 54.69 112 VAL A O 1
ATOM 854 N N . SER A 1 113 ? 33.057 12.915 13.328 1.00 56.81 113 SER A N 1
ATOM 855 C CA . SER A 1 113 ? 33.540 13.340 12.022 1.00 56.81 113 SER A CA 1
ATOM 856 C C . SER A 1 113 ? 33.354 12.268 10.949 1.00 56.81 113 SER A C 1
ATOM 858 O O . SER A 1 113 ? 33.924 11.178 11.026 1.00 56.81 113 SER A O 1
ATOM 860 N N . ALA A 1 114 ? 32.584 12.614 9.921 1.00 58.97 114 ALA A N 1
ATOM 861 C CA . ALA A 1 114 ? 32.583 11.893 8.661 1.00 58.97 114 ALA A CA 1
ATOM 862 C C . ALA A 1 114 ? 33.966 12.043 7.997 1.00 58.97 114 ALA A C 1
ATOM 864 O O . ALA A 1 114 ? 34.479 13.164 7.933 1.00 58.97 114 ALA A O 1
ATOM 865 N N . PRO A 1 115 ? 34.584 10.961 7.495 1.00 61.09 115 PRO A N 1
ATOM 866 C CA . PRO A 1 115 ? 35.732 11.088 6.616 1.00 61.09 115 PRO A CA 1
ATOM 867 C C . PRO A 1 115 ? 35.304 11.753 5.303 1.00 61.09 115 PRO A C 1
ATOM 869 O O . PRO A 1 115 ? 34.329 11.363 4.660 1.00 61.09 115 PRO A O 1
ATOM 872 N N . GLU A 1 116 ? 36.062 12.781 4.952 1.00 56.34 116 GLU A N 1
ATOM 873 C CA . GLU A 1 116 ? 36.083 13.500 3.685 1.00 56.34 116 GLU A CA 1
ATOM 874 C C . GLU A 1 116 ? 36.054 12.523 2.490 1.00 56.34 116 GLU A C 1
ATOM 876 O O . GLU A 1 116 ? 36.930 11.657 2.390 1.00 56.34 116 GLU A O 1
ATOM 881 N N . PRO A 1 117 ? 35.060 12.603 1.583 1.00 57.75 117 PRO A N 1
ATOM 882 C CA . PRO A 1 117 ? 35.092 11.826 0.357 1.00 57.75 117 PRO A CA 1
ATOM 883 C C . PRO A 1 117 ? 36.203 12.367 -0.548 1.00 57.75 117 PRO A C 1
ATOM 885 O O . PRO A 1 117 ? 36.164 13.506 -1.012 1.00 57.75 117 PRO A O 1
ATOM 888 N N . ALA A 1 118 ? 37.197 11.512 -0.783 1.00 62.94 118 ALA A N 1
ATOM 889 C CA . ALA A 1 118 ? 38.258 11.692 -1.762 1.00 62.94 118 ALA A CA 1
ATOM 890 C C . ALA A 1 118 ? 37.699 12.052 -3.162 1.00 62.94 118 ALA A C 1
ATOM 892 O O . ALA A 1 118 ? 36.571 11.679 -3.500 1.00 62.94 118 ALA A O 1
ATOM 893 N N . PRO A 1 119 ? 38.479 12.784 -3.979 1.00 56.62 119 PRO A N 1
ATOM 894 C CA . PRO A 1 119 ? 38.001 13.478 -5.168 1.00 56.62 119 PRO A CA 1
ATOM 895 C C . PRO A 1 119 ? 37.455 12.552 -6.257 1.00 56.62 119 PRO A C 1
ATOM 897 O O . PRO A 1 119 ? 37.954 11.454 -6.505 1.00 56.62 119 PRO A O 1
ATOM 900 N N . ALA A 1 120 ? 36.441 13.087 -6.938 1.00 56.22 120 ALA A N 1
ATOM 901 C CA . ALA A 1 120 ? 35.816 12.578 -8.145 1.00 56.22 120 ALA A CA 1
ATOM 902 C C . ALA A 1 120 ? 36.837 12.000 -9.137 1.00 56.22 120 ALA A C 1
ATOM 904 O O . ALA A 1 120 ? 37.610 12.730 -9.759 1.00 56.22 120 ALA A O 1
ATOM 905 N N . SER A 1 121 ? 36.792 10.680 -9.318 1.00 59.81 121 SER A N 1
ATOM 906 C CA . SER A 1 121 ? 37.330 10.054 -10.520 1.00 59.81 121 SER A CA 1
ATOM 907 C C . SER A 1 121 ? 36.321 10.256 -11.642 1.00 59.81 121 SER A C 1
ATOM 909 O O . SER A 1 121 ? 35.172 9.821 -11.558 1.00 59.81 121 SER A O 1
ATOM 911 N N . ALA A 1 122 ? 36.760 10.995 -12.654 1.00 63.56 122 ALA A N 1
ATOM 912 C CA . ALA A 1 122 ? 36.048 11.217 -13.896 1.00 63.56 122 ALA A CA 1
ATOM 913 C C . ALA A 1 122 ? 35.674 9.877 -14.558 1.00 63.56 122 ALA A C 1
ATOM 915 O O . ALA A 1 122 ? 36.534 8.999 -14.649 1.00 63.56 122 ALA A O 1
ATOM 916 N N . PRO A 1 123 ? 34.437 9.701 -15.048 1.00 60.75 123 PRO A N 1
ATOM 917 C CA . PRO A 1 123 ? 34.151 8.624 -15.980 1.00 60.75 123 PRO A CA 1
ATOM 918 C C . PRO A 1 123 ? 34.794 8.947 -17.335 1.00 60.75 123 PRO A C 1
ATOM 920 O O . PRO A 1 123 ? 34.522 9.987 -17.939 1.00 60.75 123 PRO A O 1
ATOM 923 N N . GLU A 1 124 ? 35.669 8.051 -17.786 1.00 61.44 124 GLU A N 1
ATOM 924 C CA . GLU A 1 124 ? 36.169 8.000 -19.159 1.00 61.44 124 GLU A CA 1
ATOM 925 C C . GLU A 1 124 ? 34.998 7.873 -20.157 1.00 61.44 124 GLU A C 1
ATOM 927 O O . GLU A 1 124 ? 34.030 7.154 -19.881 1.00 61.44 124 GLU A O 1
ATOM 932 N N . PRO A 1 125 ? 35.056 8.543 -21.323 1.00 62.25 125 PRO A N 1
ATOM 933 C CA . PRO A 1 125 ? 34.052 8.391 -22.368 1.00 62.25 125 PRO A CA 1
ATOM 934 C C . PRO A 1 125 ? 34.215 7.029 -23.059 1.00 62.25 125 PRO A C 1
ATOM 936 O O . PRO A 1 125 ? 35.178 6.798 -23.788 1.00 62.25 125 PRO A O 1
ATOM 939 N N . VAL A 1 126 ? 33.260 6.126 -22.836 1.00 64.56 126 VAL A N 1
ATOM 940 C CA . VAL A 1 126 ? 33.123 4.878 -23.603 1.00 64.56 126 VAL A CA 1
ATOM 941 C C . VAL A 1 126 ? 32.289 5.182 -24.862 1.00 64.56 126 VAL A C 1
ATOM 943 O O . VAL A 1 126 ? 31.272 5.868 -24.743 1.00 64.56 126 VAL A O 1
ATOM 946 N N . PRO A 1 127 ? 32.725 4.737 -26.057 1.00 58.88 127 PRO A N 1
ATOM 947 C CA . PRO A 1 127 ? 32.215 5.200 -27.349 1.00 58.88 127 PRO A CA 1
ATOM 948 C C . PRO A 1 127 ? 30.752 4.835 -27.637 1.00 58.88 127 PRO A C 1
ATOM 950 O O . PRO A 1 127 ? 30.263 3.771 -27.256 1.00 58.88 127 PRO A O 1
ATOM 953 N N . GLU A 1 128 ? 30.099 5.736 -28.377 1.00 57.34 128 GLU A N 1
ATOM 954 C CA . GLU A 1 128 ? 28.845 5.536 -29.107 1.00 57.34 128 GLU A CA 1
ATOM 955 C C . GLU A 1 128 ? 28.916 4.293 -30.012 1.00 57.34 128 GLU A C 1
ATOM 957 O O . GLU A 1 128 ? 29.855 4.168 -30.800 1.00 57.34 128 GLU A O 1
ATOM 962 N N . PRO A 1 129 ? 27.908 3.406 -29.995 1.00 61.44 129 PRO A N 1
ATOM 963 C CA . PRO A 1 129 ? 27.576 2.624 -31.169 1.00 61.44 129 PRO A CA 1
ATOM 964 C C . PRO A 1 129 ? 26.673 3.458 -32.082 1.00 61.44 129 PRO A C 1
ATOM 966 O O . PRO A 1 129 ? 25.527 3.781 -31.756 1.00 61.44 129 PRO A O 1
ATOM 969 N N . GLU A 1 130 ? 27.242 3.806 -33.229 1.00 49.62 130 GLU A N 1
ATOM 970 C CA . GLU A 1 130 ? 26.554 4.352 -34.384 1.00 49.62 130 GLU A CA 1
ATOM 971 C C . GLU A 1 130 ? 25.416 3.427 -34.849 1.00 49.62 130 GLU A C 1
ATOM 973 O O . GLU A 1 130 ? 25.503 2.201 -34.842 1.00 49.62 130 GLU A O 1
ATOM 978 N N . SER A 1 131 ? 24.336 4.095 -35.235 1.00 52.78 131 SER A N 1
ATOM 979 C CA . SER A 1 131 ? 23.203 3.688 -36.061 1.00 52.78 131 SER A CA 1
ATOM 980 C C . SER A 1 131 ? 23.420 2.514 -37.025 1.00 52.78 131 SER A C 1
ATOM 982 O O . SER A 1 131 ? 24.342 2.555 -37.827 1.00 52.78 131 SER A O 1
ATOM 984 N N . GLU A 1 132 ? 22.428 1.618 -37.113 1.00 52.03 132 GLU A N 1
ATOM 985 C CA . GLU A 1 132 ? 21.788 1.281 -38.397 1.00 52.03 132 GLU A CA 1
ATOM 986 C C . GLU A 1 132 ? 20.397 0.634 -38.188 1.00 52.03 132 GLU A C 1
ATOM 988 O O . GLU A 1 132 ? 20.271 -0.349 -37.455 1.00 52.03 132 GLU A O 1
ATOM 993 N N . PRO A 1 133 ? 19.323 1.190 -38.788 1.00 56.72 133 PRO A N 1
ATOM 994 C CA . PRO A 1 133 ? 17.999 0.583 -38.816 1.00 56.72 133 PRO A CA 1
ATOM 995 C C . PRO A 1 133 ? 17.799 -0.200 -40.122 1.00 56.72 133 PRO A C 1
ATOM 997 O O . PRO A 1 133 ? 17.498 0.391 -41.160 1.00 56.72 133 PRO A O 1
ATOM 1000 N N . GLU A 1 134 ? 17.899 -1.529 -40.079 1.00 48.88 134 GLU A N 1
ATOM 1001 C CA . GLU A 1 134 ? 17.441 -2.363 -41.194 1.00 48.88 134 GLU A CA 1
ATOM 1002 C C . GLU A 1 134 ? 15.959 -2.727 -41.044 1.00 48.88 134 GLU A C 1
ATOM 1004 O O . GLU A 1 134 ? 15.496 -3.356 -40.092 1.00 48.88 134 GLU A O 1
ATOM 1009 N N . LEU A 1 135 ? 15.213 -2.245 -42.034 1.00 53.91 135 LEU A N 1
ATOM 1010 C CA . LEU A 1 135 ? 13.824 -2.529 -42.336 1.00 53.91 135 LEU A CA 1
ATOM 1011 C C . LEU A 1 135 ? 13.662 -3.999 -42.739 1.00 53.91 135 LEU A C 1
ATOM 1013 O O . LEU A 1 135 ? 13.916 -4.341 -43.890 1.00 53.91 135 LEU A O 1
ATOM 1017 N N . GLU A 1 136 ? 13.106 -4.833 -41.863 1.00 45.03 136 GLU A N 1
ATOM 1018 C CA . GLU A 1 136 ? 12.431 -6.054 -42.307 1.00 45.03 136 GLU A CA 1
ATOM 1019 C C . GLU A 1 136 ? 10.916 -5.933 -42.147 1.00 45.03 136 GLU A C 1
ATOM 1021 O O . GLU A 1 136 ? 10.321 -5.890 -41.069 1.00 45.03 136 GLU A O 1
ATOM 1026 N N . THR A 1 137 ? 10.294 -5.855 -43.315 1.00 50.34 137 THR A N 1
ATOM 1027 C CA . THR A 1 137 ? 8.867 -5.901 -43.582 1.00 50.34 137 THR A CA 1
ATOM 1028 C C . THR A 1 137 ? 8.354 -7.317 -43.315 1.00 50.34 137 THR A C 1
ATOM 1030 O O . THR A 1 137 ? 8.146 -8.107 -44.229 1.00 50.34 137 THR A O 1
ATOM 1033 N N . ALA A 1 138 ? 8.093 -7.647 -42.052 1.00 46.88 138 ALA A N 1
ATOM 1034 C CA . ALA A 1 138 ? 7.292 -8.818 -41.713 1.00 46.88 138 ALA A CA 1
ATOM 1035 C C . ALA A 1 138 ? 5.813 -8.415 -41.638 1.00 46.88 138 ALA A C 1
ATOM 1037 O O . ALA A 1 138 ? 5.320 -7.885 -40.642 1.00 46.88 138 ALA A O 1
ATOM 1038 N N . SER A 1 139 ? 5.106 -8.664 -42.741 1.00 51.97 139 SER A N 1
ATOM 1039 C CA . SER A 1 139 ? 3.647 -8.661 -42.838 1.00 51.97 139 SER A CA 1
ATOM 1040 C C . SER A 1 139 ? 3.065 -9.731 -41.901 1.00 51.97 139 SER A C 1
ATOM 1042 O O . SER A 1 139 ? 2.823 -10.869 -42.292 1.00 51.97 139 SER A O 1
ATOM 1044 N N . GLY A 1 140 ? 2.899 -9.375 -40.627 1.00 47.38 140 GLY A N 1
ATOM 1045 C CA . GLY A 1 140 ? 2.168 -10.148 -39.625 1.00 47.38 140 GLY A CA 1
ATOM 1046 C C . GLY A 1 140 ? 0.781 -9.538 -39.397 1.00 47.38 140 GLY A C 1
ATOM 10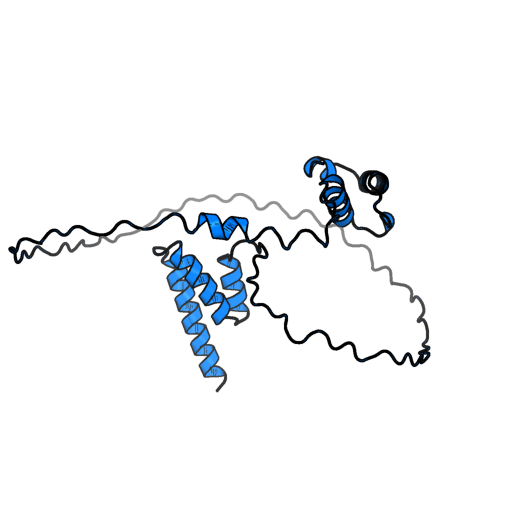47 O O . GLY A 1 140 ? 0.657 -8.310 -39.385 1.00 47.38 140 GLY A O 1
ATOM 1048 N N . PRO A 1 141 ? -0.285 -10.345 -39.240 1.00 53.22 141 PRO A N 1
ATOM 1049 C CA . PRO A 1 141 ? -1.647 -9.837 -39.092 1.00 53.22 141 PRO A CA 1
ATOM 1050 C C . PRO A 1 141 ? -1.753 -8.899 -37.877 1.00 53.22 141 PRO A C 1
ATOM 1052 O O . PRO A 1 141 ? -1.065 -9.127 -36.878 1.00 53.22 141 PRO A O 1
ATOM 1055 N N . PRO A 1 142 ? -2.620 -7.865 -37.915 1.00 49.91 142 PRO A N 1
ATOM 1056 C CA . PRO A 1 142 ? -2.813 -6.964 -36.788 1.00 49.91 142 PRO A CA 1
ATOM 1057 C C . PRO A 1 142 ? -3.413 -7.766 -35.635 1.00 49.91 142 PRO A C 1
ATOM 1059 O O . PRO A 1 142 ? -4.625 -7.983 -35.568 1.00 49.91 142 PRO A O 1
ATOM 1062 N N . SER A 1 143 ? -2.544 -8.228 -34.739 1.00 50.28 143 SER A N 1
ATOM 1063 C CA . SER A 1 143 ? -2.910 -8.891 -33.498 1.00 50.28 143 SER A CA 1
ATOM 1064 C C . SER A 1 143 ? -3.528 -7.832 -32.592 1.00 50.28 143 SER A C 1
ATOM 1066 O O . SER A 1 143 ? -2.879 -7.219 -31.747 1.00 50.28 143 SER A O 1
ATOM 1068 N N . ARG A 1 144 ? -4.798 -7.524 -32.864 1.00 57.81 144 ARG A N 1
ATOM 1069 C CA . ARG A 1 144 ? -5.644 -6.739 -31.979 1.00 57.81 144 ARG A CA 1
ATOM 1070 C C . ARG A 1 144 ? -5.658 -7.485 -30.646 1.00 57.81 144 ARG A C 1
ATOM 1072 O O . ARG A 1 144 ? -6.149 -8.617 -30.625 1.00 57.81 144 ARG A O 1
ATOM 1079 N N . PRO A 1 145 ? -5.161 -6.897 -29.544 1.00 56.56 145 PRO A N 1
ATOM 1080 C CA . PRO A 1 145 ? -5.427 -7.480 -28.242 1.00 56.56 145 PRO A CA 1
ATOM 1081 C C . PRO A 1 145 ? -6.953 -7.575 -28.089 1.00 56.56 145 PRO A C 1
ATOM 1083 O O . PRO A 1 145 ? -7.663 -6.671 -28.550 1.00 56.56 145 PRO A O 1
ATOM 1086 N N . PRO A 1 146 ? -7.486 -8.663 -27.510 1.00 53.50 146 PRO A N 1
ATOM 1087 C CA . PRO A 1 146 ? -8.917 -8.809 -27.322 1.00 53.50 146 PRO A CA 1
ATOM 1088 C C . PRO A 1 146 ? -9.441 -7.620 -26.514 1.00 53.50 146 PRO A C 1
ATOM 1090 O O . PRO A 1 146 ? -9.202 -7.480 -25.315 1.00 53.50 146 PRO A O 1
ATOM 1093 N N . VAL A 1 147 ? -10.178 -6.752 -27.203 1.00 52.81 147 VAL A N 1
ATOM 1094 C CA . VAL A 1 147 ? -11.123 -5.825 -26.596 1.00 52.81 147 VAL A CA 1
ATOM 1095 C C . VAL A 1 147 ? -12.123 -6.695 -25.844 1.00 52.81 147 VAL A C 1
ATOM 1097 O O . VAL A 1 147 ? -12.971 -7.328 -26.466 1.00 52.81 147 VAL A O 1
ATOM 1100 N N . GLY A 1 148 ? -11.997 -6.777 -24.519 1.00 51.75 148 GLY A N 1
ATOM 1101 C CA . GLY A 1 148 ? -13.012 -7.449 -23.705 1.00 51.75 148 GLY A CA 1
ATOM 1102 C C . GLY A 1 148 ? -12.537 -8.296 -22.533 1.00 51.75 148 GLY A C 1
ATOM 1103 O O . GLY A 1 148 ? -13.198 -9.281 -22.229 1.00 51.75 148 GLY A O 1
ATOM 1104 N N . VAL A 1 149 ? -11.450 -7.938 -21.840 1.00 50.66 149 VAL A N 1
ATOM 1105 C CA . VAL A 1 149 ? -11.161 -8.550 -20.526 1.00 50.66 149 VAL A CA 1
ATOM 1106 C C . VAL A 1 149 ? -10.637 -7.567 -19.478 1.00 50.66 149 VAL A C 1
ATOM 1108 O O . VAL A 1 149 ? -9.937 -7.955 -18.551 1.00 50.66 149 VAL A O 1
ATOM 1111 N N . PHE A 1 150 ? -11.097 -6.310 -19.507 1.00 44.09 150 PHE A N 1
ATOM 1112 C CA . PHE A 1 150 ? -11.229 -5.545 -18.257 1.00 44.09 150 PHE A CA 1
ATOM 1113 C C . PHE A 1 150 ? -12.447 -6.066 -17.488 1.00 44.09 150 PHE A C 1
ATOM 1115 O O . PHE A 1 150 ? -13.414 -5.354 -17.208 1.00 44.09 150 PHE A O 1
ATOM 1122 N N . SER A 1 151 ? -12.411 -7.363 -17.184 1.00 44.03 151 SER A N 1
ATOM 1123 C CA . SER A 1 151 ? -13.192 -7.924 -16.105 1.00 44.03 151 SER A CA 1
ATOM 1124 C C . SER A 1 151 ? -12.851 -7.110 -14.871 1.00 44.03 151 SER A C 1
ATOM 1126 O O . SER A 1 151 ? -11.687 -6.939 -14.518 1.00 44.03 151 SER A O 1
ATOM 1128 N N . LYS A 1 152 ? -13.898 -6.592 -14.237 1.00 46.69 152 LYS A N 1
ATOM 1129 C CA . LYS A 1 152 ? -13.927 -6.053 -12.880 1.00 46.69 152 LYS A CA 1
ATOM 1130 C C . LYS A 1 152 ? -13.513 -7.127 -11.858 1.00 46.69 152 LYS A C 1
ATOM 1132 O O . LYS A 1 152 ? -14.278 -7.456 -10.961 1.00 46.69 152 LYS A O 1
ATOM 1137 N N . THR A 1 153 ? -12.326 -7.700 -11.996 1.00 42.94 153 THR A N 1
ATOM 1138 C CA . THR A 1 153 ? -11.589 -8.291 -10.888 1.00 42.94 153 THR A CA 1
ATOM 1139 C C . THR A 1 153 ? -10.998 -7.079 -10.179 1.00 42.94 153 THR A C 1
ATOM 1141 O O . THR A 1 153 ? -9.997 -6.522 -10.609 1.00 42.94 153 THR A O 1
ATOM 1144 N N . ALA A 1 154 ? -11.711 -6.463 -9.234 1.00 47.62 154 ALA A N 1
ATOM 1145 C CA . ALA A 1 154 ? -11.557 -6.879 -7.846 1.00 47.62 154 ALA A CA 1
ATOM 1146 C C . ALA A 1 154 ? -10.100 -7.301 -7.644 1.00 47.62 154 ALA A C 1
ATOM 1148 O O . ALA A 1 154 ? -9.789 -8.490 -7.664 1.00 47.62 154 ALA A O 1
ATOM 1149 N N . SER A 1 155 ? -9.217 -6.298 -7.595 1.00 49.06 155 SER A N 1
ATOM 1150 C CA . SER A 1 155 ? -7.886 -6.405 -7.017 1.00 49.06 155 SER A CA 1
ATOM 1151 C C . SER A 1 155 ? -8.037 -6.990 -5.614 1.00 49.06 155 SER A C 1
ATOM 1153 O O . SER A 1 155 ? -8.074 -6.271 -4.630 1.00 49.06 155 SER A O 1
ATOM 1155 N N . MET A 1 156 ? -8.146 -8.315 -5.544 1.00 46.88 156 MET A N 1
ATOM 1156 C CA . MET A 1 156 ? -7.702 -9.138 -4.426 1.00 46.88 156 MET A CA 1
ATOM 1157 C C . MET A 1 156 ? -6.181 -9.334 -4.531 1.00 46.88 156 MET A C 1
ATOM 1159 O O . MET A 1 156 ? -5.651 -10.363 -4.124 1.00 46.88 156 MET A O 1
ATOM 1163 N N . PHE A 1 157 ? -5.474 -8.369 -5.137 1.00 45.19 157 PHE A N 1
ATOM 1164 C CA . PHE A 1 157 ? -4.082 -8.176 -4.799 1.00 45.19 157 PHE A CA 1
ATOM 1165 C C . PHE A 1 157 ? -4.123 -7.765 -3.338 1.00 45.19 157 PHE A C 1
ATOM 1167 O O . PHE A 1 157 ? -4.763 -6.773 -2.991 1.00 45.19 157 PHE A O 1
ATOM 1174 N N . ASP A 1 158 ? -3.538 -8.618 -2.514 1.00 47.88 158 ASP A N 1
ATOM 1175 C CA . ASP A 1 158 ? -3.266 -8.453 -1.095 1.00 47.88 158 ASP A CA 1
ATOM 1176 C C . ASP A 1 158 ? -2.271 -7.286 -0.934 1.00 47.88 158 ASP A C 1
ATOM 1178 O O . ASP A 1 158 ? -1.109 -7.428 -0.565 1.00 47.88 158 ASP A O 1
ATOM 1182 N N . GLU A 1 159 ? -2.711 -6.117 -1.390 1.00 49.44 159 GLU A N 1
ATOM 1183 C CA . GLU A 1 159 ? -2.133 -4.814 -1.141 1.00 49.44 159 GLU A CA 1
ATOM 1184 C C . GLU A 1 159 ? -2.295 -4.609 0.367 1.00 49.44 159 GLU A C 1
ATOM 1186 O O . GLU A 1 159 ? -3.385 -4.883 0.883 1.00 49.44 159 GLU A O 1
ATOM 1191 N N . PRO A 1 160 ? -1.234 -4.214 1.098 1.00 52.41 160 PRO A N 1
ATOM 1192 C CA . PRO A 1 160 ? -1.280 -4.150 2.554 1.00 52.41 160 PRO A CA 1
ATOM 1193 C C . PRO A 1 160 ? -2.524 -3.353 2.932 1.00 52.41 160 PRO A C 1
ATOM 1195 O O . PRO A 1 160 ? -2.665 -2.237 2.430 1.00 52.41 160 PRO A O 1
ATOM 1198 N N . PHE A 1 161 ? -3.427 -3.993 3.693 1.00 51.34 161 PHE A N 1
ATOM 1199 C CA . PHE A 1 161 ? -4.791 -3.565 4.042 1.00 51.34 161 PHE A CA 1
ATOM 1200 C C . PHE A 1 161 ? -5.027 -2.081 3.791 1.00 51.34 161 PHE A C 1
ATOM 1202 O O . PHE A 1 161 ? -4.225 -1.322 4.318 1.00 51.34 161 PHE A O 1
ATOM 1209 N N . PRO A 1 162 ? -6.085 -1.639 3.078 1.00 63.66 162 PRO A N 1
ATOM 1210 C CA . PRO A 1 162 ? -6.312 -0.221 2.787 1.00 63.66 162 PRO A CA 1
ATOM 1211 C C . PRO A 1 162 ? -6.132 0.630 4.052 1.00 63.66 162 PRO A C 1
ATOM 1213 O O . PRO A 1 162 ? -7.010 0.715 4.906 1.00 63.66 162 PRO A O 1
ATOM 1216 N N . THR A 1 163 ? -4.926 1.186 4.197 1.00 80.75 163 THR A N 1
ATOM 1217 C CA . THR A 1 163 ? -4.457 1.743 5.463 1.00 80.75 163 THR A CA 1
ATOM 1218 C C . THR A 1 163 ? -4.832 3.207 5.499 1.00 80.75 163 THR A C 1
ATOM 1220 O O . THR A 1 163 ? -4.921 3.879 4.467 1.00 80.75 163 THR A O 1
ATOM 1223 N N . LEU A 1 164 ? -4.972 3.726 6.714 1.00 89.25 164 LEU A N 1
ATOM 1224 C CA . LEU A 1 164 ? -5.099 5.155 6.973 1.00 89.25 164 LEU A CA 1
ATOM 1225 C C . LEU A 1 164 ? -4.001 5.944 6.224 1.00 89.25 164 LEU A C 1
ATOM 1227 O O . LEU A 1 164 ? -4.284 6.931 5.547 1.00 89.25 164 LEU A O 1
ATOM 1231 N N . THR A 1 165 ? -2.765 5.433 6.226 1.00 92.12 165 THR A N 1
ATOM 1232 C CA . THR A 1 165 ? -1.634 6.000 5.476 1.00 92.12 165 THR A CA 1
ATOM 1233 C C . THR A 1 165 ? -1.899 6.090 3.972 1.00 92.12 165 THR A C 1
ATOM 1235 O O . THR A 1 165 ? -1.656 7.135 3.373 1.00 92.12 165 THR A O 1
ATOM 1238 N N . MET A 1 166 ? -2.431 5.035 3.349 1.00 92.06 166 MET A N 1
ATOM 1239 C CA . MET A 1 166 ? -2.757 5.059 1.919 1.00 92.06 166 MET A CA 1
ATOM 1240 C C . MET A 1 166 ? -3.870 6.068 1.610 1.00 92.06 166 MET A C 1
ATOM 1242 O O . MET A 1 166 ? -3.804 6.783 0.609 1.00 92.06 166 MET A O 1
ATOM 1246 N N . ALA A 1 167 ? -4.878 6.167 2.482 1.00 93.56 167 ALA A N 1
ATOM 1247 C CA . ALA A 1 167 ? -5.950 7.146 2.338 1.00 93.56 167 ALA A CA 1
ATOM 1248 C C . ALA A 1 167 ? -5.413 8.589 2.363 1.00 93.56 167 ALA A C 1
ATOM 1250 O O . ALA A 1 167 ? -5.828 9.397 1.526 1.00 93.56 167 ALA A O 1
ATOM 1251 N N . ARG A 1 168 ? -4.452 8.888 3.248 1.00 94.50 168 ARG A N 1
ATOM 1252 C CA . ARG A 1 168 ? -3.745 10.181 3.308 1.00 94.50 168 ARG A CA 1
ATOM 1253 C C . ARG A 1 168 ? -2.945 10.462 2.042 1.00 94.50 168 ARG A C 1
ATOM 1255 O O . ARG A 1 168 ? -3.188 11.473 1.394 1.00 94.50 168 ARG A O 1
ATOM 1262 N N . ILE A 1 169 ? -2.095 9.523 1.615 1.00 95.06 169 ILE A N 1
ATOM 1263 C CA . ILE A 1 169 ? -1.289 9.665 0.388 1.00 95.06 169 ILE A CA 1
ATOM 1264 C C . ILE A 1 169 ? -2.187 9.956 -0.823 1.00 95.06 169 ILE A C 1
ATOM 1266 O O . ILE A 1 169 ? -1.897 10.838 -1.629 1.00 95.06 169 ILE A O 1
ATOM 1270 N N . LEU A 1 170 ? -3.313 9.248 -0.948 1.00 94.44 170 LEU A N 1
ATOM 1271 C CA . LEU A 1 170 ? -4.270 9.482 -2.028 1.00 94.44 170 LEU A CA 1
ATOM 1272 C C . LEU A 1 170 ? -4.954 10.852 -1.924 1.00 94.44 170 LEU A C 1
ATOM 1274 O O . LEU A 1 170 ? -5.248 11.452 -2.958 1.00 94.44 170 LEU A O 1
ATOM 1278 N N . ALA A 1 171 ? -5.234 11.352 -0.719 1.00 95.69 171 ALA A N 1
ATOM 1279 C CA . ALA A 1 171 ? -5.776 12.696 -0.533 1.00 95.69 171 ALA A CA 1
ATOM 1280 C C . ALA A 1 171 ? -4.756 13.771 -0.936 1.00 95.69 171 ALA A C 1
ATOM 1282 O O . ALA A 1 171 ? -5.115 14.671 -1.696 1.00 95.69 171 ALA A O 1
ATOM 1283 N N . ASP A 1 172 ? -3.495 13.617 -0.531 1.00 95.25 172 ASP A N 1
ATOM 1284 C CA . ASP A 1 172 ? -2.397 14.536 -0.862 1.00 95.25 172 ASP A CA 1
ATOM 1285 C C . ASP A 1 172 ? -2.142 14.602 -2.374 1.00 95.25 172 ASP A C 1
ATOM 1287 O O . ASP A 1 172 ? -1.931 15.670 -2.945 1.00 95.25 172 ASP A O 1
ATOM 1291 N N . GLN A 1 173 ? -2.268 13.466 -3.066 1.00 95.38 173 GLN A N 1
ATOM 1292 C CA . GLN A 1 173 ? -2.215 13.386 -4.532 1.00 95.38 173 GLN A CA 1
ATOM 1293 C C . GLN A 1 173 ? -3.446 14.007 -5.227 1.00 95.38 173 GLN A C 1
ATOM 1295 O O . GLN A 1 173 ? -3.523 14.068 -6.456 1.00 95.38 173 GLN A O 1
ATOM 1300 N N . GLY A 1 174 ? -4.454 14.444 -4.468 1.00 95.25 174 GLY A N 1
ATOM 1301 C CA . GLY A 1 174 ? -5.706 14.992 -4.982 1.00 95.25 174 GLY A CA 1
ATOM 1302 C C . GLY A 1 174 ? -6.701 13.935 -5.472 1.00 95.25 174 GLY A C 1
ATOM 1303 O O . GLY A 1 174 ? -7.685 14.267 -6.139 1.00 95.25 174 GLY A O 1
ATOM 1304 N N . HIS A 1 175 ? -6.490 12.656 -5.151 1.00 96.62 175 HIS A N 1
ATOM 1305 C CA . HIS A 1 175 ? -7.404 11.550 -5.442 1.00 96.62 175 HIS A CA 1
ATOM 1306 C C . HIS A 1 175 ? -8.494 11.398 -4.369 1.00 96.62 175 HIS A C 1
ATOM 1308 O O . HIS A 1 175 ? -8.757 10.302 -3.867 1.00 96.62 175 HIS A O 1
ATOM 1314 N N . TYR A 1 176 ? -9.206 12.488 -4.076 1.00 96.12 176 TYR A N 1
ATOM 1315 C CA . TYR A 1 176 ? -10.164 12.571 -2.967 1.00 96.12 176 TYR A CA 1
ATOM 1316 C C . TYR A 1 176 ? -11.258 11.499 -2.996 1.00 96.12 176 TYR A C 1
ATOM 1318 O O . TYR A 1 176 ? -11.595 10.934 -1.963 1.00 96.12 176 TYR A O 1
ATOM 1326 N N . LYS A 1 177 ? -11.789 11.147 -4.175 1.00 95.94 177 LYS A N 1
ATOM 1327 C CA . LYS A 1 177 ? -12.819 10.094 -4.290 1.00 95.94 177 LYS A CA 1
ATOM 1328 C C . LYS A 1 177 ? -12.321 8.730 -3.805 1.00 95.94 177 LYS A C 1
ATOM 1330 O O . LYS A 1 177 ? -13.073 8.009 -3.161 1.00 95.94 177 LYS A O 1
ATOM 1335 N N . ARG A 1 178 ? -11.072 8.380 -4.139 1.00 94.81 178 ARG A N 1
ATOM 1336 C CA . ARG A 1 178 ? -10.461 7.102 -3.746 1.00 94.81 178 ARG A CA 1
ATOM 1337 C C . ARG A 1 178 ? -10.117 7.107 -2.262 1.00 94.81 178 ARG A C 1
ATOM 1339 O O . ARG A 1 178 ? -10.467 6.163 -1.567 1.00 94.81 178 ARG A O 1
ATOM 1346 N N . SER A 1 179 ? -9.532 8.201 -1.780 1.00 96.00 179 SER A N 1
ATOM 1347 C CA . SER A 1 179 ? -9.254 8.397 -0.356 1.00 96.00 179 SER A CA 1
ATOM 1348 C C . SER A 1 179 ? -10.524 8.266 0.503 1.00 96.00 179 SER A C 1
ATOM 1350 O O . SER A 1 179 ? -10.567 7.458 1.428 1.00 96.00 179 SER A O 1
ATOM 1352 N N . LEU A 1 180 ? -11.615 8.950 0.134 1.00 96.38 180 LEU A N 1
ATOM 1353 C CA . LEU A 1 180 ? -12.887 8.883 0.865 1.00 96.38 180 LEU A CA 1
ATOM 1354 C C . LEU A 1 180 ? -13.526 7.489 0.865 1.00 96.38 180 LEU A C 1
ATOM 1356 O O . LEU A 1 180 ? -14.229 7.155 1.815 1.00 96.38 180 LEU A O 1
ATOM 1360 N N . ALA A 1 181 ? -13.298 6.676 -0.170 1.00 95.69 181 ALA A N 1
ATOM 1361 C CA . ALA A 1 181 ? -13.777 5.296 -0.190 1.00 95.69 181 ALA A CA 1
ATOM 1362 C C . ALA A 1 181 ? -13.070 4.435 0.870 1.00 95.69 181 ALA A C 1
ATOM 1364 O O . ALA A 1 181 ? -13.729 3.630 1.524 1.00 95.69 181 ALA A O 1
ATOM 1365 N N . ILE A 1 182 ? -11.766 4.657 1.083 1.00 94.44 182 ILE A N 1
ATOM 1366 C CA . ILE A 1 182 ? -10.988 3.982 2.131 1.00 94.44 182 ILE A CA 1
ATOM 1367 C C . ILE A 1 182 ? -11.435 4.456 3.520 1.00 94.44 182 ILE A C 1
ATOM 1369 O O . ILE A 1 182 ? -11.708 3.634 4.390 1.00 94.44 182 ILE A O 1
ATOM 1373 N N . TYR A 1 183 ? -11.608 5.765 3.731 1.00 94.94 183 TYR A N 1
ATOM 1374 C CA . TYR A 1 183 ? -12.159 6.263 4.999 1.00 94.94 183 TYR A CA 1
ATOM 1375 C C . TYR A 1 183 ? -13.562 5.709 5.282 1.00 94.94 183 TYR A C 1
ATOM 1377 O O . TYR A 1 183 ? -13.882 5.400 6.425 1.00 94.94 183 TYR A O 1
ATOM 1385 N N . ALA A 1 184 ? -14.396 5.531 4.254 1.00 94.81 184 ALA A N 1
ATOM 1386 C CA . ALA A 1 184 ? -15.722 4.942 4.414 1.00 94.81 184 ALA A CA 1
ATOM 1387 C C . ALA A 1 184 ? -15.685 3.452 4.796 1.00 94.81 184 ALA A C 1
ATOM 1389 O O . ALA A 1 184 ? -16.574 3.010 5.524 1.00 94.81 184 ALA A O 1
ATOM 1390 N N . SER A 1 185 ? -14.698 2.676 4.329 1.00 93.88 185 SER A N 1
ATOM 1391 C CA . SER A 1 185 ? -14.504 1.304 4.818 1.00 93.88 185 SER A CA 1
ATOM 1392 C C . SER A 1 185 ? -13.993 1.296 6.256 1.00 93.88 185 SER A C 1
ATOM 1394 O O . SER A 1 185 ? -14.586 0.616 7.084 1.00 93.88 185 SER A O 1
ATOM 1396 N N . LEU A 1 186 ? -12.998 2.128 6.585 1.00 92.75 186 LEU A N 1
ATOM 1397 C CA . LEU A 1 186 ? -12.438 2.199 7.940 1.00 92.75 186 LEU A CA 1
ATOM 1398 C C . LEU A 1 186 ? -13.487 2.619 8.982 1.00 92.75 186 LEU A C 1
ATOM 1400 O O . LEU A 1 186 ? -13.581 2.016 10.042 1.00 92.75 186 LEU A O 1
ATOM 1404 N N . LEU A 1 187 ? -14.343 3.594 8.663 1.00 94.25 187 LEU A N 1
ATOM 1405 C CA . LEU A 1 187 ? -15.443 4.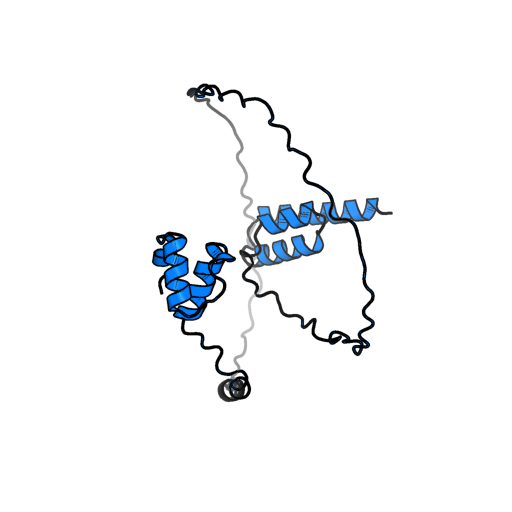016 9.540 1.00 94.25 187 LEU A CA 1
ATOM 1406 C C . LEU A 1 187 ? -16.563 2.974 9.667 1.00 94.25 187 LEU A C 1
ATOM 1408 O O . LEU A 1 187 ? -17.359 3.048 10.599 1.00 94.25 187 LEU A O 1
ATOM 1412 N N . ARG A 1 188 ? -16.677 2.024 8.731 1.00 93.38 188 ARG A N 1
ATOM 1413 C CA . ARG A 1 188 ? -17.621 0.907 8.869 1.00 93.38 188 ARG A CA 1
ATOM 1414 C C . ARG A 1 188 ? 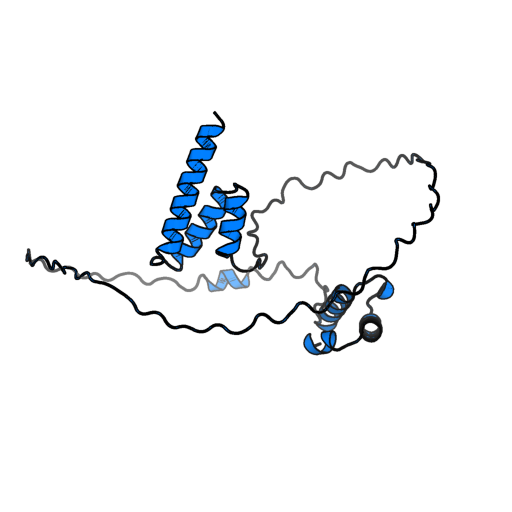-17.115 -0.102 9.895 1.00 93.38 188 ARG A C 1
ATOM 1416 O O . ARG A 1 188 ? -17.925 -0.632 10.651 1.00 93.38 188 ARG A O 1
ATOM 1423 N N . ASP A 1 189 ? -15.808 -0.330 9.906 1.00 91.75 189 ASP A N 1
ATOM 1424 C CA . ASP A 1 189 ? -15.151 -1.236 10.843 1.00 91.75 189 ASP A CA 1
ATOM 1425 C C . ASP A 1 189 ? -15.020 -0.586 12.236 1.00 91.75 189 ASP A C 1
ATOM 1427 O O . ASP A 1 189 ? -15.234 -1.244 13.253 1.00 91.75 189 ASP A O 1
ATOM 1431 N N . GLU A 1 190 ? -14.781 0.731 12.288 1.00 91.19 190 GLU A N 1
ATOM 1432 C CA . GLU A 1 190 ? -14.624 1.526 13.514 1.00 91.19 190 GLU A CA 1
ATOM 1433 C C . GLU A 1 190 ? -15.568 2.754 13.559 1.00 91.19 190 GLU A C 1
ATOM 1435 O O . GLU A 1 190 ? -15.121 3.905 13.488 1.00 91.19 190 GLU A O 1
ATOM 1440 N N . PRO A 1 191 ? -16.891 2.569 13.731 1.00 90.94 191 PRO A N 1
ATOM 1441 C CA . PRO A 1 191 ? -17.869 3.665 13.655 1.00 90.94 191 PRO A CA 1
ATOM 1442 C C . PRO A 1 191 ? -17.776 4.703 14.788 1.00 90.94 191 PRO A C 1
ATOM 1444 O O . PRO A 1 191 ? -18.416 5.749 14.712 1.00 90.94 191 PRO A O 1
ATOM 1447 N N . GLY A 1 192 ? -17.003 4.431 15.844 1.00 93.38 192 GLY A N 1
ATOM 1448 C CA . GLY A 1 192 ? -16.777 5.352 16.966 1.00 93.38 192 GLY A CA 1
ATOM 1449 C C . GLY A 1 192 ? -15.523 6.220 16.837 1.00 93.38 192 GLY A C 1
ATOM 1450 O O . GLY A 1 192 ? -15.264 7.043 17.717 1.00 93.38 192 GLY A O 1
ATOM 1451 N N . ASN A 1 193 ? -14.728 6.037 15.781 1.00 93.06 193 ASN A N 1
ATOM 1452 C CA . ASN A 1 193 ? -13.449 6.717 15.637 1.00 93.06 193 ASN A CA 1
ATOM 1453 C C . ASN A 1 193 ? -13.645 8.157 15.125 1.00 93.06 193 ASN A C 1
ATOM 1455 O O . ASN A 1 193 ? -13.810 8.412 13.928 1.00 93.06 193 ASN A O 1
ATOM 1459 N N . GLN A 1 194 ? -13.639 9.110 16.062 1.00 96.06 194 GLN A N 1
ATOM 1460 C CA . GLN A 1 194 ? -13.849 10.528 15.761 1.00 96.06 194 GLN A CA 1
ATOM 1461 C C . GLN A 1 194 ? -12.730 11.111 14.893 1.00 96.06 194 GLN A C 1
ATOM 1463 O O . GLN A 1 194 ? -13.011 11.944 14.032 1.00 96.06 194 GLN A O 1
ATOM 1468 N N . GLU A 1 195 ? -11.492 10.644 15.059 1.00 94.31 195 GLU A N 1
ATOM 1469 C CA . GLU A 1 195 ? -10.341 11.137 14.297 1.00 94.31 195 GLU A CA 1
ATOM 1470 C C . GLU A 1 195 ? -10.494 10.827 12.805 1.00 94.31 195 GLU A C 1
ATOM 1472 O O . GLU A 1 195 ? -10.374 11.723 11.968 1.00 94.31 195 GLU A O 1
ATOM 1477 N N . LEU A 1 196 ? -10.871 9.586 12.471 1.00 93.56 196 LEU A N 1
ATOM 1478 C CA . LEU A 1 196 ? -11.142 9.173 11.091 1.00 93.56 196 LEU A CA 1
ATOM 1479 C C . LEU A 1 196 ? -12.284 9.975 10.460 1.00 93.56 196 LEU A C 1
ATOM 1481 O O . LEU A 1 196 ? -12.222 10.332 9.281 1.00 93.56 196 LEU A O 1
ATOM 1485 N N . SER A 1 197 ? -13.333 10.261 11.236 1.00 95.94 197 SER A N 1
ATOM 1486 C CA . SER A 1 197 ? -14.478 11.033 10.748 1.00 95.94 197 SER A CA 1
ATOM 1487 C C . SER A 1 197 ? -14.106 12.488 10.454 1.00 95.94 197 SER A C 1
ATOM 1489 O O . SER A 1 197 ? -14.427 12.992 9.377 1.00 95.94 197 SER A O 1
ATOM 1491 N N . ALA A 1 198 ? -13.346 13.121 11.353 1.00 97.38 198 ALA A N 1
ATOM 1492 C CA . ALA A 1 198 ? -12.886 14.495 11.203 1.00 97.38 198 ALA A CA 1
ATOM 1493 C C . ALA A 1 198 ? -11.938 14.642 10.005 1.00 97.38 198 ALA A C 1
ATOM 1495 O O . ALA A 1 198 ? -12.046 15.595 9.232 1.00 97.38 198 ALA A O 1
ATOM 1496 N N . GLU A 1 199 ? -11.044 13.673 9.805 1.00 95.44 199 GLU A N 1
ATOM 1497 C CA . GLU A 1 199 ? -10.124 13.671 8.670 1.00 95.44 199 GLU A CA 1
ATOM 1498 C C . GLU A 1 199 ? -10.865 13.479 7.336 1.00 95.44 199 GLU A C 1
ATOM 1500 O O . GLU A 1 199 ? -10.636 14.225 6.378 1.00 95.44 199 GLU A O 1
ATOM 1505 N N . ALA A 1 200 ? -11.833 12.556 7.281 1.00 96.38 200 ALA A N 1
ATOM 1506 C CA . ALA A 1 200 ? -12.685 12.377 6.107 1.00 96.38 200 ALA A CA 1
ATOM 1507 C C . ALA A 1 200 ? -13.485 13.650 5.767 1.00 96.38 200 ALA A C 1
ATOM 1509 O O . ALA A 1 200 ? -13.656 13.979 4.589 1.00 96.38 200 ALA A O 1
ATOM 1510 N N . ASP A 1 201 ? -13.958 14.387 6.774 1.00 97.75 201 ASP A N 1
ATOM 1511 C CA . ASP A 1 201 ? -14.626 15.677 6.582 1.00 97.75 201 ASP A CA 1
ATOM 1512 C C . ASP A 1 201 ? -13.678 16.762 6.062 1.00 97.75 201 ASP A C 1
ATOM 1514 O O . ASP A 1 201 ? -14.038 17.487 5.127 1.00 97.75 201 ASP A O 1
ATOM 1518 N N . GLY A 1 202 ? -12.443 16.816 6.567 1.00 97.50 202 GLY A N 1
ATOM 1519 C CA . GLY A 1 202 ? -11.396 17.695 6.041 1.00 97.50 202 GLY A CA 1
ATOM 1520 C C . GLY A 1 202 ? -11.127 17.450 4.553 1.00 97.50 202 GLY A C 1
ATOM 1521 O O . GLY A 1 202 ? -11.116 18.382 3.747 1.00 97.50 202 GLY A O 1
ATOM 1522 N N . ILE A 1 203 ? -11.030 16.182 4.149 1.00 96.81 203 ILE A N 1
ATOM 1523 C CA . ILE A 1 203 ? -10.824 15.795 2.745 1.00 96.81 203 ILE A CA 1
ATOM 1524 C C . ILE A 1 203 ? -12.028 16.186 1.871 1.00 96.81 203 ILE A C 1
ATOM 1526 O O . ILE A 1 203 ? -11.865 16.618 0.724 1.00 96.81 203 ILE A O 1
ATOM 1530 N N . ARG A 1 204 ? -13.260 16.084 2.392 1.00 96.75 204 ARG A N 1
ATOM 1531 C CA . ARG A 1 204 ? -14.465 16.558 1.684 1.00 96.75 204 ARG A CA 1
ATOM 1532 C C . ARG A 1 204 ? -14.442 18.069 1.478 1.00 96.75 204 ARG A C 1
ATOM 1534 O O . ARG A 1 204 ? -14.896 18.512 0.423 1.00 96.75 204 ARG A O 1
ATOM 1541 N N . ALA A 1 205 ? -13.964 18.845 2.449 1.00 96.88 205 ALA A N 1
ATOM 1542 C CA . ALA A 1 205 ? -13.827 20.295 2.323 1.00 96.88 205 ALA A CA 1
ATOM 1543 C C . ALA A 1 205 ? -12.786 20.655 1.253 1.00 96.88 205 ALA A C 1
ATOM 1545 O O . ALA A 1 205 ? -13.128 21.324 0.276 1.00 96.88 205 ALA A O 1
ATOM 1546 N N . GLN A 1 206 ? -11.583 20.079 1.336 1.00 94.81 206 GLN A N 1
ATOM 1547 C CA . GLN A 1 206 ? -10.519 20.277 0.343 1.00 94.81 206 GLN A CA 1
ATOM 1548 C C . GLN A 1 206 ? -10.966 19.918 -1.080 1.00 94.81 206 GLN A C 1
ATOM 1550 O O . GLN A 1 206 ? -10.719 20.655 -2.037 1.00 94.81 206 GLN A O 1
ATOM 1555 N N . SER A 1 207 ? -11.692 18.805 -1.244 1.00 95.25 207 SER A N 1
ATOM 1556 C CA . SER A 1 207 ? -12.220 18.414 -2.553 1.00 95.25 207 SER A CA 1
ATOM 1557 C C . SER A 1 207 ? -13.200 19.438 -3.132 1.00 95.25 207 SER A C 1
ATOM 1559 O O . SER A 1 207 ? -13.302 19.531 -4.359 1.00 95.25 207 SER A O 1
ATOM 1561 N N . ARG A 1 208 ? -13.959 20.158 -2.295 1.00 94.25 208 ARG A N 1
ATOM 1562 C CA . ARG A 1 208 ? -14.881 21.213 -2.744 1.00 94.25 208 ARG A CA 1
ATOM 1563 C C . ARG A 1 208 ? -14.112 22.472 -3.115 1.00 94.25 208 ARG A C 1
ATOM 1565 O O . ARG A 1 208 ? -14.340 22.994 -4.201 1.00 94.25 208 ARG A O 1
ATOM 1572 N N . GLU A 1 209 ? -13.174 22.892 -2.272 1.00 94.25 209 GLU A N 1
ATOM 1573 C CA . GLU A 1 209 ? -12.321 24.063 -2.507 1.00 94.25 209 GLU A CA 1
ATOM 1574 C C . GLU A 1 209 ? -11.545 23.944 -3.823 1.00 94.25 209 GLU A C 1
ATOM 1576 O O . GLU A 1 209 ? -11.557 24.853 -4.658 1.00 94.25 209 GLU A O 1
ATOM 1581 N N . ARG A 1 210 ? -10.951 22.775 -4.087 1.00 89.56 210 ARG A N 1
ATOM 1582 C CA . ARG A 1 210 ? -10.246 22.541 -5.350 1.00 89.56 210 ARG A CA 1
ATOM 1583 C C . ARG A 1 210 ? -11.187 22.578 -6.553 1.00 89.56 210 ARG A C 1
ATOM 1585 O O . ARG A 1 210 ? -10.804 23.043 -7.619 1.00 89.56 210 ARG A O 1
ATOM 1592 N N . ARG A 1 211 ? -12.430 22.111 -6.399 1.00 87.25 211 ARG A N 1
ATOM 1593 C CA . ARG A 1 211 ? -13.430 22.164 -7.475 1.00 87.25 211 ARG A CA 1
ATOM 1594 C C . ARG A 1 211 ? -13.850 23.597 -7.794 1.00 87.25 211 ARG A C 1
ATOM 1596 O O . ARG A 1 211 ? -14.135 23.881 -8.950 1.00 87.25 211 ARG A O 1
ATOM 1603 N N . THR A 1 212 ? -13.874 24.476 -6.794 1.00 91.25 212 THR A N 1
ATOM 1604 C CA . THR A 1 212 ? -14.176 25.899 -6.988 1.00 91.25 212 THR A CA 1
ATOM 1605 C C . THR A 1 212 ? -13.021 26.689 -7.603 1.00 91.25 212 THR A C 1
ATOM 1607 O O . THR A 1 212 ? -13.286 27.685 -8.254 1.00 91.25 212 THR A O 1
ATOM 1610 N N . GLN A 1 213 ? -11.766 26.247 -7.454 1.00 82.88 213 GLN A N 1
ATOM 1611 C CA . GLN A 1 213 ? -10.595 26.916 -8.052 1.00 82.88 213 GLN A CA 1
ATOM 1612 C C . GLN A 1 213 ? -10.373 26.607 -9.540 1.00 82.88 213 GLN A C 1
ATOM 1614 O O . GLN A 1 213 ? -9.623 27.311 -10.205 1.00 82.88 213 GLN A O 1
ATOM 1619 N N . VAL A 1 214 ? -10.965 25.531 -10.061 1.00 79.88 214 VAL A N 1
ATOM 1620 C CA . VAL A 1 214 ? -10.800 25.112 -11.469 1.00 79.88 214 VAL A CA 1
ATOM 1621 C C . VAL A 1 214 ? -11.802 25.825 -12.402 1.00 79.88 214 VAL A C 1
ATOM 1623 O O . VAL A 1 214 ? -11.810 25.573 -13.604 1.00 79.88 214 VAL A O 1
ATOM 1626 N N . HIS A 1 215 ? -12.638 26.715 -11.862 1.00 54.09 215 HIS A N 1
ATOM 1627 C CA . HIS A 1 215 ? -13.638 27.499 -12.590 1.00 54.09 215 HIS A CA 1
ATOM 1628 C C . HIS A 1 215 ? -13.252 28.974 -12.658 1.00 54.09 215 HIS A C 1
ATOM 1630 O O . HIS A 1 215 ? -13.565 29.580 -13.707 1.00 54.09 215 HIS A O 1
#

Sequence (215 aa):
MDLTRLYNLTTPELREEAERLGVDDTYAMSRGQLIHAIRSRAGGQETDGFLGKVLGFAKWALKAAQEEPRKTTASRPPPGQPPEQGEAKRFERPAEAPLPTVGGGVSAPEPVSAPEPAPASAPEPVPEPESEPELETASGPPSRPPVGVFSKTASMFDEPFPTLTMARILADQGHYKRSLAIYASLLRDEPGNQELSAEADGIRAQSRERRTQVH

Radius of gyration: 33.44 Å; chains: 1; bounding box: 90×58×81 Å

pLDDT: mean 70.41, std 21.51, range [39.47, 97.75]

Secondary structure (DSSP, 8-state):
--HHHHHHS-HHHHHHHHHHTT---TTTS-HHHHHHHHHHHHTT-----TT-TTSSSHHHHHHHTS----------PPP----------------------------PPP----------PPPP-PPP------------------S------------S---HHHHHHHHHTT-HHHHHHHHHHHHHH-TT-HHHHHHHHHHHHHHHHHHHHT-